Protein AF-A0A643C9W3-F1 (afdb_monomer)

Structure (mmCIF, N/CA/C/O backbone):
data_AF-A0A643C9W3-F1
#
_entry.id   AF-A0A643C9W3-F1
#
loop_
_atom_site.group_PDB
_atom_site.id
_atom_site.type_symbol
_atom_site.label_atom_id
_atom_site.label_alt_id
_atom_site.label_comp_id
_atom_site.label_asym_id
_atom_site.label_entity_id
_atom_site.label_seq_id
_atom_site.pdbx_PDB_ins_code
_atom_site.Cartn_x
_atom_site.Cartn_y
_atom_site.Cartn_z
_atom_site.occupancy
_atom_site.B_iso_or_equiv
_atom_site.auth_seq_id
_atom_site.auth_comp_id
_atom_site.auth_asym_id
_atom_site.auth_atom_id
_atom_site.pdbx_PDB_model_num
ATOM 1 N N . GLU A 1 1 ? -41.421 6.956 20.263 1.00 52.22 1 GLU A N 1
ATOM 2 C CA . GLU A 1 1 ? -41.721 7.443 21.630 1.00 52.22 1 GLU A CA 1
ATOM 3 C C . GLU A 1 1 ? -42.216 6.355 22.578 1.00 52.22 1 GLU A C 1
ATOM 5 O O . GLU A 1 1 ? -41.566 6.142 23.590 1.00 52.22 1 GLU A O 1
ATOM 10 N N . ASN A 1 2 ? -43.274 5.600 22.256 1.00 63.53 2 ASN A N 1
ATOM 11 C CA . ASN A 1 2 ? -43.872 4.641 23.208 1.00 63.53 2 ASN A CA 1
ATOM 12 C C . ASN A 1 2 ? -42.943 3.517 23.708 1.00 63.53 2 ASN A C 1
ATOM 14 O O . ASN A 1 2 ? -43.050 3.121 24.863 1.00 63.53 2 ASN A O 1
ATOM 18 N N . ILE A 1 3 ? -42.009 3.030 22.884 1.00 71.06 3 ILE A N 1
ATOM 19 C CA . ILE A 1 3 ? -41.062 1.980 23.299 1.00 71.06 3 ILE A CA 1
ATOM 20 C C . ILE A 1 3 ? -40.124 2.486 24.401 1.00 71.06 3 ILE A C 1
ATOM 22 O O . ILE A 1 3 ? -39.947 1.794 25.396 1.00 71.06 3 ILE A O 1
ATOM 26 N N . MET A 1 4 ? -39.591 3.707 24.298 1.00 70.94 4 MET A N 1
ATOM 27 C CA . MET A 1 4 ? -38.690 4.267 25.320 1.00 70.94 4 MET A CA 1
ATOM 28 C C . MET A 1 4 ? -39.385 4.402 26.679 1.00 70.94 4 MET A C 1
ATOM 30 O O . MET A 1 4 ? -38.809 4.054 27.707 1.00 70.94 4 MET A O 1
ATOM 34 N N . ASN A 1 5 ? -40.656 4.809 26.667 1.00 71.38 5 ASN A N 1
ATOM 35 C CA . ASN A 1 5 ? -41.462 4.954 27.879 1.00 71.38 5 ASN A CA 1
ATOM 36 C C . ASN A 1 5 ? -41.768 3.620 28.566 1.00 71.38 5 ASN A C 1
ATOM 38 O O . ASN A 1 5 ? -42.034 3.622 29.757 1.00 71.38 5 ASN A O 1
ATOM 42 N N . ILE A 1 6 ? -41.736 2.497 27.843 1.00 72.94 6 ILE A N 1
ATOM 43 C CA . ILE A 1 6 ? -41.913 1.149 28.407 1.00 72.94 6 ILE A CA 1
ATOM 44 C C . ILE A 1 6 ? -40.562 0.583 28.865 1.00 72.94 6 ILE A C 1
ATOM 46 O O . ILE A 1 6 ? -40.473 -0.038 29.923 1.00 72.94 6 ILE A O 1
ATOM 50 N N . THR A 1 7 ? -39.506 0.837 28.090 1.00 77.56 7 THR A N 1
ATOM 51 C CA . THR A 1 7 ? -38.163 0.273 28.296 1.00 77.56 7 THR A CA 1
ATOM 52 C C . THR A 1 7 ? -37.494 0.834 29.553 1.00 77.56 7 THR A C 1
ATOM 54 O O . THR A 1 7 ? -36.911 0.078 30.320 1.00 77.56 7 THR A O 1
ATOM 57 N N . PHE A 1 8 ? -37.653 2.135 29.820 1.00 80.50 8 PHE A N 1
ATOM 58 C CA . PHE A 1 8 ? -36.965 2.832 30.918 1.00 80.50 8 PHE A CA 1
ATOM 59 C C . PHE A 1 8 ? -37.875 3.208 32.101 1.00 80.50 8 PHE A C 1
ATOM 61 O O . PHE A 1 8 ? -37.507 4.027 32.942 1.00 80.50 8 PHE A O 1
ATOM 68 N N . CYS A 1 9 ? -39.078 2.634 32.172 1.00 82.81 9 CYS A N 1
ATOM 69 C CA . CYS A 1 9 ? -40.053 2.941 33.221 1.00 82.81 9 CYS A CA 1
ATOM 70 C C . CYS A 1 9 ? -39.728 2.208 34.534 1.00 82.81 9 CYS A C 1
ATOM 72 O O . CYS A 1 9 ? -39.319 1.045 34.510 1.00 82.81 9 CYS A O 1
ATOM 74 N N . LYS A 1 10 ? -39.947 2.859 35.682 1.00 83.19 10 LYS A N 1
ATOM 75 C CA . LYS A 1 10 ? -39.818 2.246 37.012 1.00 83.19 10 LYS A CA 1
ATOM 76 C C . LYS A 1 10 ? -41.202 2.064 37.620 1.00 83.19 10 LYS A C 1
ATOM 78 O O . LYS A 1 10 ? -41.903 3.043 37.827 1.00 83.19 10 LYS A O 1
ATOM 83 N N . LEU A 1 11 ? -41.578 0.817 37.894 1.00 83.00 11 LEU A N 1
ATOM 84 C CA . LEU A 1 11 ? -42.892 0.460 38.452 1.00 83.00 11 LEU A CA 1
ATOM 85 C C . LEU A 1 11 ? -42.808 -0.032 39.900 1.00 83.00 11 LEU A C 1
ATOM 87 O O . LEU A 1 11 ? -43.824 -0.385 40.488 1.00 83.00 11 LEU A O 1
ATOM 91 N N . GLU A 1 12 ? -41.603 -0.090 40.467 1.00 81.00 12 GLU A N 1
ATOM 92 C CA . GLU A 1 12 ? -41.347 -0.661 41.795 1.00 81.00 12 GLU A CA 1
ATOM 93 C C . GLU A 1 12 ? -42.030 0.139 42.916 1.00 81.00 12 GLU A C 1
ATOM 95 O O . GLU A 1 12 ? -42.458 -0.445 43.910 1.00 81.00 12 GLU A O 1
ATOM 100 N N . ASP A 1 13 ? -42.197 1.448 42.713 1.00 83.94 13 ASP A N 1
ATOM 101 C CA . ASP A 1 13 ? -42.809 2.374 43.672 1.00 83.94 13 ASP A CA 1
ATOM 102 C C . ASP A 1 13 ? -44.274 2.721 43.337 1.00 83.94 13 ASP A C 1
ATOM 104 O O . ASP A 1 13 ? -44.932 3.451 44.084 1.00 83.94 13 ASP A O 1
ATOM 108 N N . GLU A 1 14 ? -44.803 2.199 42.225 1.00 85.19 14 GLU A N 1
ATOM 109 C CA . GLU A 1 14 ? -46.164 2.483 41.769 1.00 85.19 14 GLU A CA 1
ATOM 110 C C . GLU A 1 14 ? -47.197 1.784 42.660 1.00 85.19 14 GLU A C 1
ATOM 112 O O . GLU A 1 14 ? -47.094 0.597 42.992 1.00 85.19 14 GLU A O 1
ATOM 117 N N . LYS A 1 15 ? -48.231 2.533 43.052 1.00 86.38 15 LYS A N 1
ATOM 118 C CA . LYS A 1 15 ? -49.304 2.045 43.923 1.00 86.38 15 LYS A CA 1
ATOM 119 C C . LYS A 1 15 ? -50.652 2.227 43.265 1.00 86.38 15 LYS A C 1
ATOM 121 O O . LYS A 1 15 ? -50.923 3.237 42.620 1.00 86.38 15 LYS A O 1
ATOM 126 N N . CYS A 1 16 ? -51.539 1.266 43.496 1.00 84.75 16 CYS A N 1
ATOM 127 C CA . CYS A 1 16 ? -52.912 1.371 43.035 1.00 84.75 16 CYS A CA 1
ATOM 128 C C . CYS A 1 16 ? -53.596 2.604 43.664 1.00 84.75 16 CYS A C 1
ATOM 130 O O . CYS A 1 16 ? -53.682 2.676 44.894 1.00 84.75 16 CYS A O 1
ATOM 132 N N . PRO A 1 17 ? -54.168 3.528 42.868 1.00 86.44 17 PRO A N 1
ATOM 133 C CA . PRO A 1 17 ? -54.843 4.718 43.391 1.00 86.44 17 PRO A CA 1
ATOM 134 C C . PRO A 1 17 ? -56.029 4.395 44.309 1.00 86.44 17 PRO A C 1
ATOM 136 O O . PRO A 1 17 ? -56.368 5.179 45.191 1.00 86.44 17 PRO A O 1
ATOM 139 N N . HIS A 1 18 ? -56.658 3.234 44.106 1.00 86.81 18 HIS A N 1
ATOM 140 C CA . HIS A 1 18 ? -57.877 2.837 44.808 1.00 86.81 18 HIS A CA 1
ATOM 141 C C . HIS A 1 18 ? -57.630 2.019 46.077 1.00 86.81 18 HIS A C 1
ATOM 143 O O . HIS A 1 18 ? -58.386 2.159 47.033 1.00 86.81 18 HIS A O 1
ATOM 149 N N . CYS A 1 19 ? -56.597 1.171 46.107 1.00 89.00 19 CYS A N 1
ATOM 150 C CA . CYS A 1 19 ? -56.328 0.292 47.253 1.00 89.00 19 CYS A CA 1
ATOM 151 C C . CYS A 1 19 ? -54.934 0.463 47.872 1.00 89.00 19 CYS A C 1
ATOM 153 O O . CYS A 1 19 ? -54.599 -0.272 48.797 1.00 89.00 19 CYS A O 1
ATOM 155 N N . GLN A 1 20 ? -54.113 1.393 47.365 1.00 87.44 20 GLN A N 1
ATOM 156 C CA . GLN A 1 20 ? -52.749 1.696 47.837 1.00 87.44 20 GLN A CA 1
ATOM 157 C C . GLN A 1 20 ? -51.788 0.492 47.862 1.00 87.44 20 GLN A C 1
ATOM 159 O O . GLN A 1 20 ? -50.691 0.570 48.415 1.00 87.44 20 GLN A O 1
ATOM 164 N N . SER A 1 21 ? -52.189 -0.622 47.249 1.00 86.62 21 SER A N 1
ATOM 165 C CA . SER A 1 21 ? -51.386 -1.835 47.147 1.00 86.62 21 SER A CA 1
ATOM 166 C C . SER A 1 21 ? -50.336 -1.662 46.052 1.00 86.62 21 SER A C 1
ATOM 168 O O . SER A 1 21 ? -50.620 -1.052 45.017 1.00 86.62 21 SER A O 1
ATOM 170 N N . GLY A 1 22 ? -49.131 -2.179 46.293 1.00 86.69 22 GLY A N 1
ATOM 171 C CA . GLY A 1 22 ? -48.057 -2.187 45.300 1.00 86.69 22 GLY A CA 1
ATOM 172 C C . GLY A 1 22 ? -48.353 -3.131 44.134 1.00 86.69 22 GLY A C 1
ATOM 173 O O . GLY A 1 22 ? -49.254 -3.972 44.207 1.00 86.69 22 GLY A O 1
ATOM 174 N N . VAL A 1 23 ? -47.586 -2.985 43.055 1.00 86.25 23 VAL A N 1
ATOM 175 C CA . VAL A 1 23 ? -47.677 -3.859 41.878 1.00 86.25 23 VAL A CA 1
ATOM 176 C C . VAL A 1 23 ? -47.277 -5.294 42.243 1.00 86.25 23 VAL A C 1
ATOM 178 O O . VAL A 1 23 ? -46.352 -5.518 43.025 1.00 86.25 23 VAL A O 1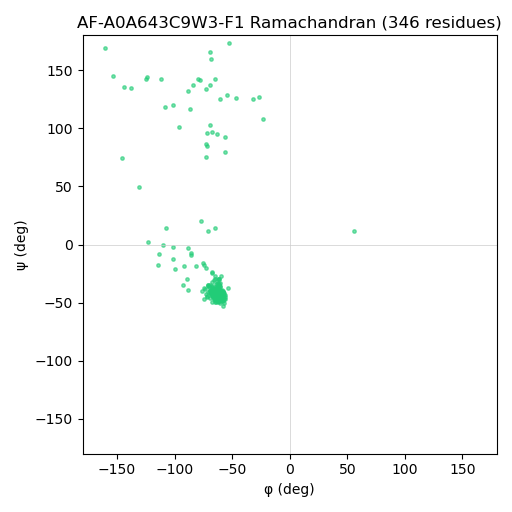
ATOM 181 N N . ASP A 1 24 ? -47.972 -6.274 41.662 1.00 88.75 24 ASP A N 1
ATOM 182 C CA . ASP A 1 24 ? -47.681 -7.693 41.866 1.00 88.75 24 ASP A CA 1
ATOM 183 C C . ASP A 1 24 ? -46.199 -8.021 41.543 1.00 88.75 24 ASP A C 1
ATOM 185 O O . ASP A 1 24 ? -45.714 -7.686 40.454 1.00 88.75 24 ASP A O 1
ATOM 189 N N . PRO A 1 25 ? -45.461 -8.699 42.443 1.00 89.38 25 PRO A N 1
ATOM 190 C CA . PRO A 1 25 ? -44.042 -8.993 42.243 1.00 89.38 25 PRO A CA 1
ATOM 191 C C . PRO A 1 25 ? -43.719 -9.865 41.018 1.00 89.38 25 PRO A C 1
ATOM 193 O O . PRO A 1 25 ? -42.622 -9.762 40.465 1.00 89.38 25 PRO A O 1
ATOM 196 N N . VAL A 1 26 ? -44.627 -10.749 40.594 1.00 91.31 26 VAL A N 1
ATOM 197 C CA . VAL A 1 26 ? -44.464 -11.572 39.384 1.00 91.31 26 VAL A CA 1
ATOM 198 C C . VAL A 1 26 ? -44.636 -10.700 38.145 1.00 91.31 26 VAL A C 1
ATOM 200 O O . VAL A 1 26 ? -43.827 -10.795 37.220 1.00 91.31 26 VAL A O 1
ATOM 203 N N . LEU A 1 27 ? -45.625 -9.803 38.149 1.00 87.38 27 LEU A N 1
ATOM 204 C CA . LEU A 1 27 ? -45.831 -8.837 37.070 1.00 87.38 27 LEU A CA 1
ATOM 205 C C . LEU A 1 27 ? -44.634 -7.883 36.927 1.00 87.38 27 LEU A C 1
ATOM 207 O O . LEU A 1 27 ? -44.169 -7.663 35.810 1.00 87.38 27 LEU A O 1
ATOM 211 N N . LEU A 1 28 ? -44.072 -7.393 38.039 1.00 88.69 28 LEU A N 1
ATOM 212 C CA . LEU A 1 28 ? -42.853 -6.571 38.034 1.00 88.69 28 LEU A CA 1
ATOM 213 C C . LEU A 1 28 ? -41.667 -7.299 37.393 1.00 88.69 28 LEU A C 1
ATOM 215 O O . LEU A 1 28 ? -40.985 -6.736 36.539 1.00 88.69 28 LEU A O 1
ATOM 219 N N . LYS A 1 29 ? -41.440 -8.571 37.746 1.00 90.75 29 LYS A N 1
ATOM 220 C CA . LYS A 1 29 ? -40.379 -9.389 37.133 1.00 90.75 29 LYS A CA 1
ATOM 221 C C . LYS A 1 29 ? -40.602 -9.597 35.636 1.00 90.75 29 LYS A C 1
ATOM 223 O O . LYS A 1 29 ? -39.641 -9.563 34.872 1.00 90.75 29 LYS A O 1
ATOM 228 N N . LEU A 1 30 ? -41.851 -9.798 35.217 1.00 90.25 30 LEU A N 1
ATOM 229 C CA . LEU A 1 30 ? -42.207 -10.006 33.815 1.00 90.25 30 LEU A CA 1
ATOM 230 C C . LEU A 1 30 ? -41.979 -8.736 32.982 1.00 90.25 30 LEU A C 1
ATOM 232 O O . LEU A 1 30 ? -41.401 -8.805 31.899 1.00 90.25 30 LEU A O 1
ATOM 236 N N . ILE A 1 31 ? -42.351 -7.572 33.522 1.00 88.50 31 ILE A N 1
ATOM 237 C CA . ILE A 1 31 ? -42.081 -6.274 32.895 1.00 88.50 31 ILE A CA 1
ATOM 238 C C . ILE A 1 31 ? -40.577 -6.007 32.858 1.00 88.50 31 ILE A C 1
ATOM 240 O O . ILE A 1 31 ? -40.059 -5.628 31.811 1.00 88.50 31 ILE A O 1
ATOM 244 N N . ARG A 1 32 ? -39.848 -6.283 33.946 1.00 90.12 32 ARG A N 1
ATOM 245 C CA . ARG A 1 32 ? -38.393 -6.100 33.979 1.00 90.12 32 ARG A CA 1
ATOM 246 C C . ARG A 1 32 ? -37.676 -6.977 32.952 1.00 90.12 32 ARG A C 1
ATOM 248 O O . ARG A 1 32 ? -36.747 -6.520 32.292 1.00 90.12 32 ARG A O 1
ATOM 255 N N . LEU A 1 33 ? -38.125 -8.218 32.771 1.00 91.12 33 LEU A N 1
ATOM 256 C CA . LEU A 1 33 ? -37.611 -9.108 31.731 1.00 91.12 33 LEU A CA 1
ATOM 257 C C . LEU A 1 33 ? -37.911 -8.571 30.323 1.00 91.12 33 LEU A C 1
ATOM 259 O O . LEU A 1 33 ? -37.034 -8.598 29.458 1.00 91.12 33 LEU A O 1
ATOM 263 N N . ALA A 1 34 ? -39.121 -8.054 30.092 1.00 90.94 34 ALA A N 1
ATOM 264 C CA . ALA A 1 34 ? -39.488 -7.431 28.823 1.00 90.94 34 ALA A CA 1
ATOM 265 C C . ALA A 1 34 ? -38.631 -6.186 28.528 1.00 90.94 34 ALA A C 1
ATOM 267 O O . ALA A 1 34 ? -38.143 -6.049 27.409 1.00 90.94 34 ALA A O 1
ATOM 268 N N . GLN A 1 35 ? -38.372 -5.335 29.527 1.00 90.44 35 GLN A N 1
ATOM 269 C CA . GLN A 1 35 ? -37.482 -4.171 29.411 1.00 90.44 35 GLN A CA 1
ATOM 270 C C . GLN A 1 35 ? -36.071 -4.575 28.989 1.00 90.44 35 GLN A C 1
ATOM 272 O O . GLN A 1 35 ? -35.590 -4.101 27.966 1.00 90.44 35 GLN A O 1
ATOM 277 N N . LEU A 1 36 ? -35.448 -5.518 29.704 1.00 91.56 36 LEU A N 1
ATOM 278 C CA . LEU A 1 36 ? -34.108 -6.016 29.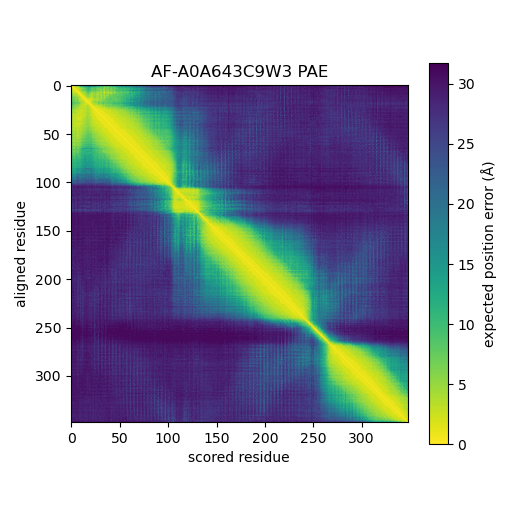373 1.00 91.56 36 LEU A CA 1
ATOM 279 C C . LEU A 1 36 ? -34.051 -6.650 27.975 1.00 91.56 36 LEU A C 1
ATOM 281 O O . LEU A 1 36 ? -33.061 -6.506 27.262 1.00 91.56 36 LEU A O 1
ATOM 285 N N . THR A 1 37 ? -35.122 -7.333 27.564 1.00 92.88 37 THR A N 1
ATOM 286 C CA . THR A 1 37 ? -35.224 -7.911 26.218 1.00 92.88 37 THR A CA 1
ATOM 287 C C . THR A 1 37 ? -35.271 -6.815 25.153 1.00 92.88 37 THR A C 1
ATOM 289 O O . THR A 1 37 ? -34.583 -6.916 24.140 1.00 92.88 37 THR A O 1
ATOM 292 N N . ILE A 1 38 ? -36.043 -5.749 25.380 1.00 91.81 38 ILE A N 1
ATOM 293 C CA . ILE A 1 38 ? -36.124 -4.607 24.462 1.00 91.81 38 ILE A CA 1
ATOM 294 C C . ILE A 1 38 ? -34.789 -3.851 24.419 1.00 91.81 38 ILE A C 1
ATOM 296 O O . ILE A 1 38 ? -34.315 -3.555 23.326 1.00 91.81 38 ILE A O 1
ATOM 300 N N . GLU A 1 39 ? -34.149 -3.596 25.565 1.00 90.94 39 GLU A N 1
ATOM 301 C CA . GLU A 1 39 ? -32.817 -2.972 25.636 1.00 90.94 39 GLU A CA 1
ATOM 302 C C . GLU A 1 39 ? -31.784 -3.773 24.833 1.00 90.94 39 GLU A C 1
ATOM 304 O O . GLU A 1 39 ? -31.057 -3.208 24.016 1.00 90.94 39 GLU A O 1
ATOM 309 N N . TYR A 1 40 ? -31.761 -5.100 24.998 1.00 94.19 40 TYR A N 1
ATOM 310 C CA . TYR A 1 40 ? -30.871 -5.977 24.239 1.00 94.19 40 TYR A CA 1
ATOM 311 C C . TYR A 1 40 ? -31.135 -5.916 22.730 1.00 94.19 40 TYR A C 1
ATOM 313 O O . TYR A 1 40 ? -30.191 -5.864 21.938 1.00 94.19 40 TYR A O 1
ATOM 321 N N . LEU A 1 41 ? -32.406 -5.912 22.317 1.00 94.88 41 LEU A N 1
ATOM 322 C CA . LEU A 1 41 ? -32.777 -5.821 20.905 1.00 94.88 41 LEU A CA 1
ATOM 323 C C . LEU A 1 41 ? -32.395 -4.467 20.298 1.00 94.88 41 LEU A C 1
ATOM 325 O O . LEU A 1 41 ? -31.887 -4.443 19.180 1.00 94.88 41 LEU A O 1
ATOM 329 N N . LEU A 1 42 ? -32.584 -3.366 21.030 1.00 91.44 42 LEU A N 1
ATOM 330 C CA . LEU A 1 42 ? -32.179 -2.028 20.591 1.00 91.44 42 LEU A CA 1
ATOM 331 C C . LEU A 1 42 ? -30.658 -1.927 20.456 1.00 91.44 42 LEU A C 1
ATOM 333 O O . LEU A 1 42 ? -30.169 -1.494 19.416 1.00 91.44 42 LEU A O 1
ATOM 337 N N . HIS A 1 43 ? -29.909 -2.409 21.452 1.00 93.81 43 HIS A N 1
ATOM 338 C CA . HIS A 1 43 ? -28.449 -2.438 21.386 1.00 93.81 43 HIS A CA 1
ATOM 339 C C . HIS A 1 43 ? -27.949 -3.300 20.219 1.00 93.81 43 HIS A C 1
ATOM 341 O O . HIS A 1 43 ? -27.065 -2.893 19.469 1.00 93.81 43 HIS A O 1
ATOM 347 N N . SER A 1 44 ? -28.552 -4.475 20.022 1.00 95.44 44 SER A N 1
ATOM 348 C CA . SER A 1 44 ? -28.206 -5.364 18.911 1.00 95.44 44 SER A CA 1
ATOM 349 C C . SER A 1 44 ? -28.519 -4.721 17.561 1.00 95.44 44 SER A C 1
ATOM 351 O O . SER A 1 44 ? -27.724 -4.831 16.632 1.00 95.44 44 SER A O 1
ATOM 353 N N . GLN A 1 45 ? -29.653 -4.026 17.442 1.00 96.06 45 GLN A N 1
ATOM 354 C CA . GLN A 1 45 ? -30.024 -3.297 16.234 1.00 96.06 45 GLN A CA 1
ATOM 355 C C . GLN A 1 45 ? -29.024 -2.179 15.931 1.00 96.06 45 GLN A C 1
ATOM 357 O O . GLN A 1 45 ? -28.559 -2.082 14.797 1.00 96.06 45 GLN A O 1
ATOM 362 N N . GLU A 1 46 ? -28.682 -1.354 16.918 1.00 96.38 46 GLU A N 1
ATOM 363 C CA . GLU A 1 46 ? -27.732 -0.251 16.759 1.00 96.38 46 GLU A CA 1
ATOM 364 C C . GLU A 1 46 ? -26.339 -0.768 16.378 1.00 96.38 46 GLU A C 1
ATOM 366 O O . GLU A 1 46 ? -25.750 -0.307 15.400 1.00 96.38 46 GLU A O 1
ATOM 371 N N . PHE A 1 47 ? -25.859 -1.805 17.070 1.00 97.25 47 PHE A N 1
ATOM 372 C CA . PHE A 1 47 ? -24.586 -2.456 16.775 1.00 97.25 47 PHE A CA 1
ATOM 373 C C . PHE A 1 47 ? -24.543 -3.036 15.355 1.00 97.25 47 PHE A C 1
ATOM 375 O O . PHE A 1 47 ? -23.586 -2.803 14.615 1.00 97.25 47 PHE A O 1
ATOM 382 N N . LEU A 1 48 ? -25.582 -3.771 14.946 1.00 98.19 48 LEU A N 1
ATOM 383 C CA . LEU A 1 48 ? -25.661 -4.343 13.600 1.00 98.19 48 LEU A CA 1
ATOM 384 C C . LEU A 1 48 ? -25.779 -3.258 12.525 1.00 98.19 48 LEU A C 1
ATOM 386 O O . LEU A 1 48 ? -25.157 -3.384 11.475 1.00 98.19 48 LEU A O 1
ATOM 390 N N . THR A 1 49 ? -26.530 -2.188 12.786 1.00 97.88 49 THR A N 1
ATOM 391 C CA . THR A 1 49 ? -26.689 -1.066 11.846 1.00 97.88 49 THR A CA 1
ATOM 392 C C . THR A 1 49 ? -25.370 -0.325 11.649 1.00 97.88 49 THR A C 1
ATOM 394 O O . THR A 1 49 ? -24.995 -0.045 10.514 1.00 97.88 49 THR A O 1
ATOM 397 N N . SER A 1 50 ? -24.637 -0.068 12.734 1.00 97.88 50 SER A N 1
ATOM 398 C CA . SER A 1 50 ? -23.313 0.556 12.679 1.00 97.88 50 SER A CA 1
ATOM 399 C C . SER A 1 50 ? -22.314 -0.307 11.899 1.00 97.88 50 SER A C 1
ATOM 401 O O . SER A 1 50 ? -21.676 0.169 10.962 1.00 97.88 50 SER A O 1
ATOM 403 N N . GLN A 1 51 ? -22.260 -1.617 12.180 1.00 97.62 51 GLN A N 1
ATOM 404 C CA . GLN A 1 51 ? -21.395 -2.532 11.428 1.00 97.62 51 GLN A CA 1
ATOM 405 C C . GLN A 1 51 ? -21.759 -2.630 9.941 1.00 97.62 51 GLN A C 1
ATOM 407 O O . GLN A 1 51 ? -20.866 -2.728 9.100 1.00 97.62 51 GLN A O 1
ATOM 412 N N . LEU A 1 52 ? -23.053 -2.624 9.600 1.00 98.19 52 LEU A N 1
ATOM 413 C CA . LEU A 1 52 ? -23.491 -2.596 8.203 1.00 98.19 52 LEU A CA 1
ATOM 414 C C . LEU A 1 52 ? -23.024 -1.317 7.511 1.00 98.19 52 LEU A C 1
ATOM 416 O O . LEU A 1 52 ? -22.467 -1.402 6.420 1.00 98.19 52 LEU A O 1
ATOM 420 N N . HIS A 1 53 ? -23.179 -0.165 8.163 1.00 98.31 53 HIS A N 1
ATOM 421 C CA . HIS A 1 53 ? -22.739 1.114 7.618 1.00 98.31 53 HIS A CA 1
ATOM 422 C C . HIS A 1 53 ? -21.226 1.141 7.347 1.00 98.31 53 HIS A C 1
ATOM 424 O O . HIS A 1 53 ? -20.801 1.508 6.251 1.00 98.31 53 HIS A O 1
ATOM 430 N N . ASP A 1 54 ? -20.414 0.668 8.295 1.00 97.56 54 ASP A N 1
ATOM 431 C CA . ASP A 1 54 ? -18.959 0.579 8.128 1.00 97.56 54 ASP A CA 1
ATOM 432 C C . ASP A 1 54 ? -18.563 -0.337 6.959 1.00 97.56 54 ASP A C 1
ATOM 434 O O . ASP A 1 54 ? -17.650 -0.028 6.186 1.00 97.56 54 ASP A O 1
ATOM 438 N N . LEU A 1 55 ? -19.241 -1.479 6.807 1.00 97.69 55 LEU A N 1
ATOM 439 C CA . LEU A 1 55 ? -18.994 -2.402 5.698 1.00 97.69 55 LEU A CA 1
ATOM 440 C C . LEU A 1 55 ? -19.413 -1.807 4.349 1.00 97.69 55 LEU A C 1
ATOM 442 O O . LEU A 1 55 ? -18.679 -1.959 3.369 1.00 97.69 55 LEU A O 1
ATOM 446 N N . GLU A 1 56 ? -20.553 -1.121 4.292 1.00 97.94 56 GLU A N 1
ATOM 447 C CA . GLU A 1 56 ? -21.030 -0.427 3.094 1.00 97.94 56 GLU A CA 1
ATOM 448 C C . GLU A 1 56 ? -20.066 0.680 2.664 1.00 97.94 56 GLU A C 1
ATOM 450 O O . GLU A 1 56 ? -19.722 0.775 1.483 1.00 97.94 56 GLU A O 1
ATOM 455 N N . GLU A 1 57 ? -19.559 1.470 3.611 1.00 98.06 57 GLU A N 1
ATOM 456 C CA . GLU A 1 57 ? -18.612 2.544 3.319 1.00 98.06 57 GLU A CA 1
ATOM 457 C C . GLU A 1 57 ? -17.266 1.990 2.836 1.00 98.06 57 GLU A C 1
ATOM 459 O O . GLU A 1 57 ? -16.715 2.452 1.831 1.00 98.06 57 GLU A O 1
ATOM 464 N N . ARG A 1 58 ? -16.763 0.921 3.467 1.00 98.06 58 ARG A N 1
ATOM 465 C CA . ARG A 1 58 ? -15.556 0.221 2.996 1.00 98.06 58 ARG A CA 1
ATOM 466 C C . ARG A 1 58 ? -15.734 -0.352 1.593 1.00 98.06 58 ARG A C 1
ATOM 468 O O . ARG A 1 58 ? -14.817 -0.252 0.775 1.00 98.06 58 ARG A O 1
ATOM 475 N N . LEU A 1 59 ? -16.898 -0.929 1.294 1.00 97.56 59 LEU A N 1
ATOM 476 C CA . LEU A 1 59 ? -17.216 -1.425 -0.043 1.00 97.56 59 LEU A CA 1
ATOM 477 C C . LEU A 1 59 ? -17.248 -0.277 -1.060 1.00 97.56 59 LEU A C 1
ATOM 479 O O . LEU A 1 59 ? -16.659 -0.396 -2.136 1.00 97.56 59 LEU A O 1
ATOM 483 N N . ARG A 1 60 ? -17.881 0.849 -0.713 1.00 98.38 60 ARG A N 1
ATOM 484 C CA . ARG A 1 60 ? -17.965 2.044 -1.563 1.00 98.38 60 ARG A CA 1
ATOM 485 C C . ARG A 1 60 ? -16.581 2.588 -1.916 1.00 98.38 60 ARG A C 1
ATOM 487 O O . ARG A 1 60 ? -16.320 2.863 -3.088 1.00 98.38 60 ARG A O 1
ATOM 494 N N . LEU A 1 61 ? -15.693 2.709 -0.928 1.00 97.56 61 LEU A N 1
ATOM 495 C CA . LEU A 1 61 ? -14.314 3.160 -1.131 1.00 97.56 61 LEU A CA 1
ATOM 496 C C . LEU A 1 61 ? -13.527 2.183 -2.015 1.00 97.56 61 LEU A C 1
ATOM 498 O O . LEU A 1 61 ? -12.918 2.604 -2.996 1.00 97.56 61 LEU A O 1
ATOM 502 N N . SER A 1 62 ? -13.621 0.879 -1.743 1.00 95.19 62 SER A N 1
ATOM 503 C CA . SER A 1 62 ? -12.936 -0.147 -2.540 1.00 95.19 62 SER A CA 1
ATOM 504 C C . SER A 1 62 ? -13.396 -0.165 -4.005 1.00 95.19 62 SER A C 1
ATOM 506 O O . SER A 1 62 ? -12.578 -0.298 -4.919 1.00 95.19 62 SER A O 1
ATOM 508 N N . LEU A 1 63 ? -14.694 0.030 -4.261 1.00 97.44 63 LEU A N 1
ATOM 509 C CA . LEU A 1 63 ? -15.229 0.147 -5.621 1.00 97.44 63 LEU A CA 1
ATOM 510 C C . LEU A 1 63 ? -14.704 1.397 -6.340 1.00 97.44 63 LEU A C 1
ATOM 512 O O . LEU A 1 63 ? -14.353 1.319 -7.520 1.00 97.44 63 LEU A O 1
ATOM 516 N N . ALA A 1 64 ? -14.619 2.535 -5.644 1.00 97.12 64 ALA A N 1
ATOM 517 C CA . ALA A 1 64 ? -14.078 3.769 -6.209 1.00 97.12 64 ALA A CA 1
ATOM 518 C C . ALA A 1 64 ? -12.594 3.624 -6.589 1.00 97.12 64 ALA A C 1
ATOM 520 O O . ALA A 1 64 ? -12.199 4.015 -7.691 1.00 97.12 64 ALA A O 1
ATOM 521 N N . GLU A 1 65 ? -11.793 3.004 -5.719 1.00 96.69 65 GLU A N 1
ATOM 522 C CA . GLU A 1 65 ? -10.386 2.687 -5.988 1.00 96.69 65 GLU A CA 1
ATOM 523 C C . GLU A 1 65 ? -10.243 1.738 -7.182 1.00 96.69 65 GLU A C 1
ATOM 525 O O . GLU A 1 65 ? -9.464 2.007 -8.098 1.00 96.69 65 GLU A O 1
ATOM 530 N N . SER A 1 66 ? -11.044 0.668 -7.229 1.00 94.31 66 SER A N 1
ATOM 531 C CA . SER A 1 66 ? -11.035 -0.295 -8.336 1.00 94.31 66 SER A CA 1
ATOM 532 C C . SER A 1 66 ? -11.335 0.374 -9.682 1.00 94.31 66 SER A C 1
ATOM 534 O O . SER A 1 66 ? -10.627 0.153 -10.671 1.00 94.31 66 SER A O 1
ATOM 536 N N . GLU A 1 67 ? -12.337 1.254 -9.724 1.00 97.44 67 GLU A N 1
ATOM 537 C CA . GLU A 1 67 ? -12.695 1.999 -10.931 1.00 97.44 67 GLU A CA 1
ATOM 538 C C . GLU A 1 67 ? -11.588 2.986 -11.341 1.00 97.44 67 GLU A C 1
ATOM 540 O O . GLU A 1 67 ? -11.268 3.118 -12.527 1.00 97.44 67 GLU A O 1
ATOM 545 N N . GLN A 1 68 ? -10.937 3.644 -10.378 1.00 97.56 68 GLN A N 1
ATOM 546 C CA . GLN A 1 68 ? -9.786 4.506 -10.649 1.00 97.56 68 GLN A CA 1
ATOM 547 C C . GLN A 1 68 ? -8.600 3.712 -11.216 1.00 97.56 68 GLN A C 1
ATOM 549 O O . GLN A 1 68 ? -8.017 4.116 -12.230 1.00 97.56 68 GLN A O 1
ATOM 554 N N . SER A 1 69 ? -8.264 2.566 -10.620 1.00 94.69 69 SER A N 1
ATOM 555 C CA . SER A 1 69 ? -7.214 1.674 -11.118 1.00 94.69 69 SER A CA 1
ATOM 556 C C . SER A 1 69 ? -7.527 1.176 -12.528 1.00 94.69 69 SER A C 1
ATOM 558 O O . SER A 1 69 ? -6.654 1.192 -13.397 1.00 94.69 69 SER A O 1
ATOM 560 N N . LYS A 1 70 ? -8.783 0.809 -12.804 1.00 97.06 70 LYS A N 1
ATOM 561 C CA . LYS A 1 70 ? -9.228 0.390 -14.138 1.00 97.06 70 LYS A CA 1
ATOM 562 C C . LYS A 1 70 ? -9.038 1.501 -15.172 1.00 97.06 70 LYS A C 1
ATOM 564 O O . LYS A 1 70 ? -8.487 1.243 -16.244 1.00 97.06 70 LYS A O 1
ATOM 569 N N . LYS A 1 71 ? -9.408 2.745 -14.850 1.00 97.50 71 LYS A N 1
ATOM 570 C CA . LYS A 1 71 ? -9.161 3.907 -15.723 1.00 97.50 71 LYS A CA 1
ATOM 571 C C . LYS A 1 71 ? -7.672 4.084 -16.015 1.00 97.50 71 LYS A C 1
ATOM 573 O O . LYS A 1 71 ? -7.297 4.236 -17.180 1.00 97.50 71 LYS A O 1
ATOM 578 N N . LEU A 1 72 ? -6.811 3.990 -15.000 1.00 96.88 72 LEU A N 1
ATOM 579 C CA . LEU A 1 72 ? -5.363 4.093 -15.190 1.00 96.88 72 LEU A CA 1
ATOM 580 C C . LEU A 1 72 ? -4.822 2.986 -16.107 1.00 96.88 72 LEU A C 1
ATOM 582 O O . LEU A 1 72 ? -4.077 3.282 -17.043 1.00 96.88 72 LEU A O 1
ATOM 586 N N . LEU A 1 73 ? -5.253 1.739 -15.900 1.00 96.12 73 LEU A N 1
ATOM 587 C CA . LEU A 1 73 ? -4.865 0.607 -16.743 1.00 96.12 73 LEU A CA 1
ATOM 588 C C . LEU A 1 73 ? -5.289 0.807 -18.201 1.00 96.12 73 LEU A C 1
ATOM 590 O O . LEU A 1 73 ? -4.495 0.567 -19.110 1.00 96.12 73 LEU A O 1
ATOM 594 N N . THR A 1 74 ? -6.508 1.296 -18.449 1.00 96.88 74 THR A N 1
ATOM 595 C CA . THR A 1 74 ? -6.962 1.576 -19.823 1.00 96.88 74 THR A CA 1
ATOM 596 C C . THR A 1 74 ? -6.135 2.671 -20.497 1.00 96.88 74 THR A C 1
ATOM 598 O O . THR A 1 74 ? -5.783 2.535 -21.671 1.00 96.88 74 THR A O 1
ATOM 601 N N . LYS A 1 75 ? -5.747 3.715 -19.753 1.00 97.44 75 LYS A N 1
ATOM 602 C CA . LYS A 1 75 ? -4.872 4.780 -20.255 1.00 97.44 75 LYS A CA 1
ATOM 603 C C . LYS A 1 75 ? -3.485 4.238 -20.615 1.00 97.44 75 LYS A C 1
ATOM 605 O O . LYS A 1 75 ? -3.023 4.447 -21.735 1.00 97.44 75 LYS A O 1
ATOM 610 N N . GLN A 1 76 ? -2.863 3.484 -19.710 1.00 96.44 76 GLN A N 1
ATOM 611 C CA . GLN A 1 76 ? -1.551 2.869 -19.939 1.00 96.44 76 GLN A CA 1
ATOM 612 C C . GLN A 1 76 ? -1.571 1.887 -21.119 1.00 96.44 76 GLN A C 1
ATOM 614 O O . GLN A 1 76 ? -0.660 1.885 -21.945 1.00 96.44 76 GLN A O 1
ATOM 619 N N . ALA A 1 77 ? -2.631 1.086 -21.259 1.00 96.81 77 ALA A N 1
ATOM 620 C CA . ALA A 1 77 ? -2.799 0.197 -22.407 1.00 96.81 77 ALA A CA 1
ATOM 621 C C . ALA A 1 77 ? -2.869 0.975 -23.736 1.00 96.81 77 ALA A C 1
ATOM 623 O O . ALA A 1 77 ? -2.281 0.546 -24.736 1.00 96.81 77 ALA A O 1
ATOM 624 N N . GLY A 1 78 ? -3.536 2.135 -23.742 1.00 97.44 78 GLY A N 1
ATOM 625 C CA . GLY A 1 78 ? -3.561 3.059 -24.878 1.00 97.44 78 GLY A CA 1
ATOM 626 C C . GLY A 1 78 ? -2.172 3.600 -25.232 1.00 97.44 78 GLY A C 1
ATOM 627 O O . GLY A 1 78 ? -1.761 3.526 -26.390 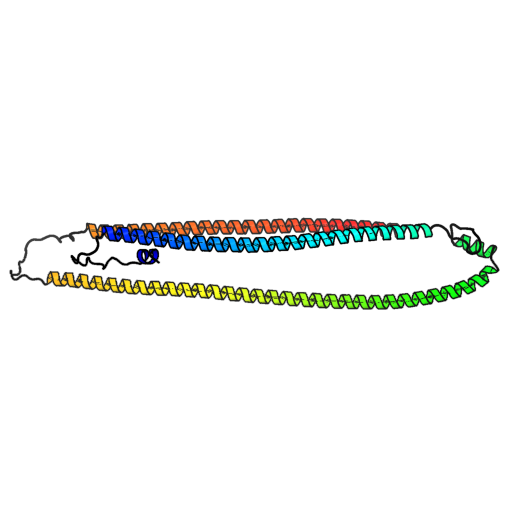1.00 97.44 78 GLY A O 1
ATOM 628 N N . GLU A 1 79 ? -1.413 4.064 -24.239 1.00 97.25 79 GLU A N 1
ATOM 629 C CA . GLU A 1 79 ? -0.039 4.558 -24.423 1.00 97.25 79 GLU A CA 1
ATOM 630 C C . GLU A 1 79 ? 0.890 3.469 -24.983 1.00 97.25 79 GLU A C 1
ATOM 632 O O . GLU A 1 79 ? 1.619 3.702 -25.949 1.00 97.25 79 GLU A O 1
ATOM 637 N N . ILE A 1 80 ? 0.806 2.242 -24.460 1.00 97.31 80 ILE A N 1
ATOM 638 C CA . ILE A 1 80 ? 1.570 1.093 -24.968 1.00 97.31 80 ILE A CA 1
ATOM 639 C C . ILE A 1 80 ? 1.232 0.811 -26.436 1.00 97.31 80 ILE A C 1
ATOM 641 O O . ILE A 1 80 ? 2.124 0.482 -27.224 1.00 97.31 80 ILE A O 1
ATOM 645 N N . LYS A 1 81 ? -0.042 0.920 -26.827 1.00 98.12 81 LYS A N 1
ATOM 646 C CA . LYS A 1 81 ? -0.460 0.711 -28.218 1.00 98.12 81 LYS A CA 1
ATOM 647 C C . LYS A 1 81 ? 0.166 1.756 -29.147 1.00 98.12 81 LYS A C 1
ATOM 649 O O . LYS A 1 81 ? 0.763 1.370 -30.154 1.00 98.12 81 LYS A O 1
ATOM 654 N N . LEU A 1 82 ? 0.113 3.034 -28.770 1.00 97.06 82 LEU A N 1
ATOM 655 C CA . LEU A 1 82 ? 0.730 4.129 -29.529 1.00 97.06 82 LEU A CA 1
ATOM 656 C C . LEU A 1 82 ? 2.249 3.948 -29.653 1.00 97.06 82 LEU A C 1
ATOM 658 O O . LEU A 1 82 ? 2.803 4.048 -30.748 1.00 97.06 82 LEU A O 1
ATOM 662 N N . LEU A 1 83 ? 2.928 3.591 -28.559 1.00 96.69 83 LEU A N 1
ATOM 663 C CA . LEU A 1 83 ? 4.368 3.320 -28.573 1.00 96.69 83 LEU A CA 1
ATOM 664 C C . LEU A 1 83 ? 4.724 2.137 -29.481 1.00 96.69 83 LEU A C 1
ATOM 666 O O . LEU A 1 83 ? 5.703 2.200 -30.224 1.00 96.69 83 LEU A O 1
ATOM 670 N N . LYS A 1 84 ? 3.921 1.066 -29.485 1.00 97.50 84 LYS A N 1
ATOM 671 C CA . LYS A 1 84 ? 4.124 -0.076 -30.393 1.00 97.50 84 LYS A CA 1
ATOM 672 C C . LYS A 1 84 ? 3.997 0.329 -31.862 1.00 97.50 84 LYS A C 1
ATOM 674 O O . LYS A 1 84 ? 4.777 -0.152 -32.687 1.00 97.50 84 LYS A O 1
ATOM 679 N N . GLU A 1 85 ? 3.032 1.177 -32.202 1.00 97.44 85 GLU A N 1
ATOM 680 C CA . GLU A 1 85 ? 2.846 1.695 -33.564 1.00 97.44 85 GLU A CA 1
ATOM 681 C C . GLU A 1 85 ? 4.024 2.582 -33.991 1.00 97.44 85 GLU A C 1
ATOM 683 O O . GLU A 1 85 ? 4.586 2.383 -35.073 1.00 97.44 85 GLU A O 1
ATOM 688 N N . GLU A 1 86 ? 4.492 3.462 -33.107 1.00 96.31 86 GLU A N 1
ATOM 689 C CA . GLU A 1 86 ? 5.672 4.299 -33.340 1.00 96.31 86 GLU A CA 1
ATOM 690 C C . GLU A 1 86 ? 6.951 3.461 -33.508 1.00 96.31 86 GLU A C 1
ATOM 692 O O . GLU A 1 86 ? 7.725 3.675 -34.444 1.00 96.31 86 GLU A O 1
ATOM 697 N N . CYS A 1 87 ? 7.156 2.434 -32.677 1.00 94.75 87 CYS A N 1
ATOM 698 C CA . CYS A 1 87 ? 8.267 1.495 -32.839 1.00 94.75 87 CYS A CA 1
ATOM 699 C C . CYS A 1 87 ? 8.222 0.779 -34.196 1.00 94.75 87 CYS A C 1
ATOM 701 O O . CYS A 1 87 ? 9.259 0.631 -34.847 1.00 94.75 87 CYS A O 1
ATOM 703 N N . LYS A 1 88 ? 7.039 0.346 -34.655 1.00 97.12 88 LYS A N 1
ATOM 704 C CA . LYS A 1 88 ? 6.879 -0.259 -35.990 1.00 97.12 88 LYS A CA 1
ATOM 705 C C . LYS A 1 88 ? 7.243 0.734 -37.095 1.00 97.12 88 LYS A C 1
ATOM 707 O O . LYS A 1 88 ? 7.946 0.358 -38.033 1.00 97.12 88 LYS A O 1
ATOM 712 N N . ARG A 1 89 ? 6.808 1.992 -36.979 1.00 96.75 89 ARG A N 1
ATOM 713 C CA . ARG A 1 89 ? 7.130 3.060 -37.937 1.00 96.75 89 ARG A CA 1
ATOM 714 C C . ARG A 1 89 ? 8.637 3.320 -38.004 1.00 96.75 89 ARG A C 1
ATOM 716 O O . ARG A 1 89 ? 9.199 3.337 -39.097 1.00 96.75 89 ARG A O 1
ATOM 723 N N . ARG A 1 90 ? 9.307 3.437 -36.851 1.00 94.06 90 ARG A N 1
ATOM 724 C CA . ARG A 1 90 ? 10.767 3.627 -36.776 1.00 94.06 90 ARG A CA 1
ATOM 725 C C . ARG A 1 90 ? 11.540 2.461 -37.387 1.00 94.06 90 ARG A C 1
ATOM 727 O O . ARG A 1 90 ? 12.469 2.701 -38.148 1.00 94.06 90 ARG A O 1
ATOM 734 N N . LYS A 1 91 ? 11.128 1.213 -37.131 1.00 96.44 91 LYS A N 1
ATOM 735 C CA . LYS A 1 91 ? 11.755 0.029 -37.748 1.00 96.44 91 LYS A CA 1
ATOM 736 C C . LYS A 1 91 ? 11.697 0.070 -39.278 1.00 96.44 91 LYS A C 1
ATOM 738 O O . LYS A 1 91 ? 12.705 -0.197 -39.924 1.00 96.44 91 LYS A O 1
ATOM 743 N N . LYS A 1 92 ? 10.549 0.447 -39.856 1.00 95.25 92 LYS A N 1
ATOM 744 C CA . LYS A 1 92 ? 10.406 0.601 -41.317 1.00 95.25 92 LYS A CA 1
ATOM 745 C C . LYS A 1 92 ? 11.326 1.690 -41.873 1.00 95.25 92 LYS A C 1
ATOM 747 O O . LYS A 1 92 ? 11.965 1.478 -42.900 1.00 95.25 92 LYS A O 1
ATOM 752 N N . LEU A 1 93 ? 11.413 2.830 -41.185 1.00 91.75 93 LEU A N 1
ATOM 753 C CA . LEU A 1 93 ? 12.288 3.931 -41.590 1.00 91.75 93 LEU A CA 1
ATOM 754 C C . LEU A 1 93 ? 13.763 3.508 -41.591 1.00 91.75 93 LEU A C 1
ATOM 756 O O . LEU A 1 93 ? 14.448 3.728 -42.585 1.00 91.75 93 LEU A O 1
ATOM 760 N N . ILE A 1 94 ? 14.222 2.849 -40.522 1.00 90.75 94 ILE A N 1
ATOM 761 C CA . ILE A 1 94 ? 15.602 2.353 -40.405 1.00 90.75 94 ILE A CA 1
ATOM 762 C C . ILE A 1 94 ? 15.910 1.340 -41.511 1.00 90.75 94 ILE A C 1
ATOM 764 O O . ILE A 1 94 ? 16.924 1.473 -42.185 1.00 90.75 94 ILE A O 1
ATOM 768 N N . SER A 1 95 ? 15.013 0.380 -41.754 1.00 90.50 95 SER A N 1
ATOM 769 C CA . SER A 1 95 ? 15.183 -0.607 -42.830 1.00 90.50 95 SER A CA 1
ATOM 770 C C . SER A 1 95 ? 15.284 0.055 -44.210 1.00 90.50 95 SER A C 1
ATOM 772 O O . SER A 1 95 ? 16.132 -0.318 -45.015 1.00 90.50 95 SER A O 1
ATOM 774 N N . THR A 1 96 ? 14.483 1.095 -44.463 1.00 86.00 96 THR A N 1
ATOM 775 C CA . THR A 1 96 ? 14.551 1.864 -45.718 1.00 86.00 96 THR A CA 1
ATOM 776 C C . THR A 1 96 ? 15.879 2.618 -45.842 1.00 86.00 96 THR A C 1
ATOM 778 O O . THR A 1 96 ? 16.478 2.654 -46.914 1.00 86.00 96 THR A O 1
ATOM 781 N N . GLN A 1 97 ? 16.365 3.214 -44.750 1.00 79.50 97 GLN A N 1
ATOM 782 C CA . GLN A 1 97 ? 17.655 3.908 -44.726 1.00 79.50 97 GLN A CA 1
ATOM 783 C C . GLN A 1 97 ? 18.830 2.946 -44.942 1.00 79.50 97 GLN A C 1
ATOM 785 O O . GLN A 1 97 ? 19.726 3.273 -45.713 1.00 79.50 97 GLN A O 1
ATOM 790 N N . GLN A 1 98 ? 18.803 1.760 -44.329 1.00 80.50 98 GLN A N 1
ATOM 791 C CA . GLN A 1 98 ? 19.809 0.711 -44.537 1.00 80.50 98 GLN A CA 1
ATOM 792 C C . GLN A 1 98 ? 19.867 0.282 -46.006 1.00 80.50 98 GLN A C 1
ATOM 794 O O . GLN A 1 98 ? 20.941 0.313 -46.600 1.00 80.50 98 GLN A O 1
ATOM 799 N N . LEU A 1 99 ? 18.709 0.032 -46.627 1.00 78.81 99 LEU A N 1
ATOM 800 C CA . LEU A 1 99 ? 18.623 -0.307 -48.050 1.00 78.81 99 LEU A CA 1
ATOM 801 C C . LEU A 1 99 ? 19.227 0.790 -48.950 1.00 78.81 99 LEU A C 1
ATOM 803 O O . LEU A 1 99 ? 19.940 0.497 -49.906 1.00 78.81 99 LEU A O 1
ATOM 807 N N . MET A 1 100 ? 18.975 2.069 -48.644 1.00 73.94 100 MET A N 1
ATOM 808 C CA . MET A 1 100 ? 19.559 3.188 -49.399 1.00 73.94 100 MET A CA 1
ATOM 809 C C . MET A 1 100 ? 21.078 3.311 -49.227 1.00 73.94 100 MET A C 1
ATOM 811 O O . MET A 1 100 ? 21.757 3.762 -50.152 1.00 73.94 100 MET A O 1
ATOM 815 N N . ILE A 1 101 ? 21.611 2.955 -48.057 1.00 73.94 101 ILE A N 1
ATOM 816 C CA . ILE A 1 101 ? 23.055 2.959 -47.787 1.00 73.94 101 ILE A CA 1
ATOM 817 C C . ILE A 1 101 ? 23.727 1.806 -48.542 1.00 73.94 101 ILE A C 1
ATOM 819 O O . ILE A 1 101 ? 24.723 2.032 -49.227 1.00 73.94 101 ILE A O 1
ATOM 823 N N . GLU A 1 102 ? 23.144 0.607 -48.500 1.00 70.38 102 GLU A N 1
ATOM 824 C CA . GLU A 1 102 ? 23.631 -0.577 -49.220 1.00 70.38 102 GLU A CA 1
ATOM 825 C C . GLU A 1 102 ? 23.609 -0.376 -50.744 1.00 70.38 102 GLU A C 1
ATOM 827 O O . GLU A 1 102 ? 24.588 -0.674 -51.428 1.00 70.38 102 GLU A O 1
ATOM 832 N N . ALA A 1 103 ? 22.545 0.225 -51.287 1.00 62.97 103 ALA A N 1
ATOM 833 C CA . ALA A 1 103 ? 22.433 0.504 -52.720 1.00 62.97 103 ALA A CA 1
ATOM 834 C C . ALA A 1 103 ? 23.483 1.509 -53.237 1.00 62.97 103 ALA A C 1
ATOM 836 O O . ALA A 1 103 ? 23.861 1.457 -54.406 1.00 62.97 103 ALA A O 1
ATOM 837 N N . LYS A 1 104 ? 23.980 2.414 -52.383 1.00 56.47 104 LYS A N 1
ATOM 838 C CA . LYS A 1 104 ? 25.016 3.400 -52.742 1.00 56.47 104 LYS A CA 1
ATOM 839 C C . LYS A 1 104 ? 26.448 2.874 -52.605 1.00 56.47 104 LYS A C 1
ATOM 841 O O . LYS A 1 104 ? 27.373 3.571 -53.014 1.00 56.47 104 LYS A O 1
ATOM 846 N N . ALA A 1 105 ? 26.645 1.680 -52.046 1.00 55.22 105 ALA A N 1
ATOM 847 C CA . ALA A 1 105 ? 27.968 1.149 -51.721 1.00 55.22 105 ALA A CA 1
ATOM 848 C C . ALA A 1 105 ? 28.648 0.365 -52.861 1.00 55.22 105 ALA A C 1
ATOM 850 O O . ALA A 1 105 ? 29.775 -0.089 -52.682 1.00 55.22 105 ALA A O 1
ATOM 851 N N . SER A 1 106 ? 28.002 0.170 -54.017 1.00 56.94 106 SER A N 1
ATOM 852 C CA . SER A 1 106 ? 28.414 -0.898 -54.940 1.00 56.94 106 SER A CA 1
ATOM 853 C C . SER A 1 106 ? 29.283 -0.493 -56.140 1.00 56.94 106 SER A C 1
ATOM 855 O O . SER A 1 106 ? 29.996 -1.363 -56.631 1.00 56.94 106 SER A O 1
ATOM 857 N N . TYR A 1 107 ? 29.325 0.770 -56.603 1.00 68.94 107 TYR A N 1
ATOM 858 C CA . TYR A 1 107 ? 30.155 1.148 -57.771 1.00 68.94 107 TYR A CA 1
ATOM 859 C C . TYR A 1 107 ? 30.599 2.624 -57.788 1.00 68.94 107 TYR A C 1
ATOM 861 O O . TYR A 1 107 ? 29.843 3.523 -57.422 1.00 68.94 107 TYR A O 1
ATOM 869 N N . TYR A 1 108 ? 31.811 2.888 -58.292 1.00 73.31 108 TYR A N 1
ATOM 870 C CA . TYR A 1 108 ? 32.368 4.232 -58.491 1.00 73.31 108 TYR A CA 1
ATOM 871 C C . TYR A 1 108 ? 32.144 4.700 -59.936 1.00 73.31 108 TYR A C 1
ATOM 873 O O . TYR A 1 108 ? 32.855 4.286 -60.855 1.00 73.31 108 TYR A O 1
ATOM 881 N N . GLN A 1 109 ? 31.141 5.551 -60.153 1.00 79.25 109 GLN A N 1
ATOM 882 C CA . GLN A 1 109 ? 30.771 6.050 -61.482 1.00 79.25 109 GLN A CA 1
ATOM 883 C C . GLN A 1 109 ? 31.623 7.257 -61.909 1.00 79.25 109 GLN A C 1
ATOM 885 O O . GLN A 1 109 ? 31.872 8.172 -61.120 1.00 79.25 109 GLN A O 1
ATOM 890 N N . CYS A 1 110 ? 32.063 7.270 -63.169 1.00 80.62 110 CYS A N 1
ATOM 891 C CA . CYS A 1 110 ? 32.738 8.419 -63.760 1.00 80.62 110 CYS A CA 1
ATOM 892 C C . CYS A 1 110 ? 31.757 9.576 -63.956 1.00 80.62 110 CYS A C 1
ATOM 894 O O . CYS A 1 110 ? 30.626 9.388 -64.384 1.00 80.62 110 CYS A O 1
ATOM 896 N N . ARG A 1 111 ? 32.195 10.796 -63.631 1.00 76.94 111 ARG A N 1
ATOM 897 C CA . ARG A 1 111 ? 31.366 12.009 -63.751 1.00 76.94 111 ARG A CA 1
ATOM 898 C C . ARG A 1 111 ? 31.396 12.631 -65.148 1.00 76.94 111 ARG A C 1
ATOM 900 O O . ARG A 1 111 ? 30.642 13.559 -65.409 1.00 76.94 111 ARG A O 1
ATOM 907 N N . PHE A 1 112 ? 32.278 12.135 -66.013 1.00 79.12 112 PHE A N 1
ATOM 908 C CA . PHE A 1 112 ? 32.531 12.674 -67.350 1.00 79.12 112 PHE A CA 1
ATOM 909 C C . PHE A 1 112 ? 32.101 11.710 -68.469 1.00 79.12 112 PHE A C 1
ATOM 911 O O . PHE A 1 112 ? 32.122 12.079 -69.639 1.00 79.12 112 PHE A O 1
ATOM 918 N N . CYS A 1 113 ? 31.715 10.474 -68.125 1.00 81.44 113 CYS A N 1
ATOM 919 C CA . CYS A 1 113 ? 31.117 9.496 -69.036 1.00 81.44 113 CYS A CA 1
ATOM 920 C C . CYS A 1 113 ? 30.372 8.395 -68.261 1.00 81.44 113 CYS A C 1
ATOM 922 O O . CYS A 1 113 ? 30.570 8.234 -67.060 1.00 81.44 113 CYS A O 1
ATOM 924 N N . ASP A 1 114 ? 29.588 7.566 -68.950 1.00 80.12 114 ASP A N 1
ATOM 925 C CA . ASP A 1 114 ? 28.693 6.575 -68.324 1.00 80.12 114 ASP A CA 1
ATOM 926 C C . ASP A 1 114 ? 29.388 5.302 -67.788 1.00 80.12 114 ASP A C 1
ATOM 928 O O . ASP A 1 114 ? 28.754 4.265 -67.594 1.00 80.12 114 ASP A O 1
ATOM 932 N N . LYS A 1 115 ? 30.706 5.336 -67.547 1.00 76.94 115 LYS A N 1
ATOM 933 C CA . LYS A 1 115 ? 31.474 4.167 -67.081 1.00 76.94 115 LYS A CA 1
ATOM 934 C C . LYS A 1 115 ? 31.484 4.067 -65.557 1.00 76.94 115 LYS A C 1
ATOM 936 O O . LYS A 1 115 ? 31.808 5.034 -64.872 1.00 76.94 115 LYS A O 1
ATOM 941 N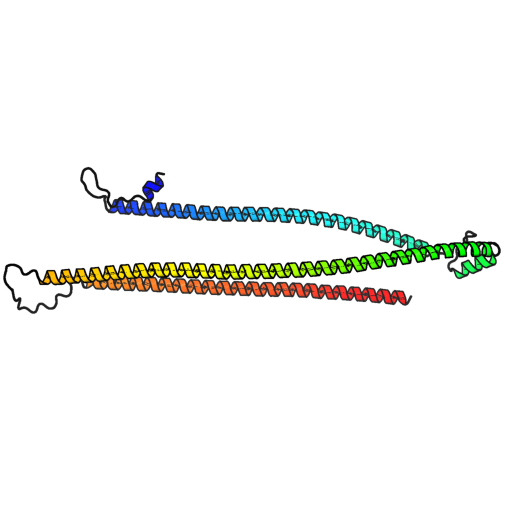 N . ALA A 1 116 ? 31.209 2.875 -65.031 1.00 79.56 116 ALA A N 1
ATOM 942 C CA . ALA A 1 116 ? 31.301 2.555 -63.609 1.00 79.56 116 ALA A CA 1
ATOM 943 C C . ALA A 1 116 ? 32.451 1.580 -63.334 1.00 79.56 116 ALA A C 1
ATOM 945 O O . ALA A 1 116 ? 32.722 0.676 -64.125 1.00 79.56 116 ALA A O 1
ATOM 946 N N . PHE A 1 117 ? 33.137 1.775 -62.211 1.00 76.94 117 PHE A N 1
ATOM 947 C CA . PHE A 1 117 ? 34.325 1.018 -61.832 1.00 76.94 117 PHE A CA 1
ATOM 948 C C . PHE A 1 117 ? 34.135 0.397 -60.449 1.00 76.94 117 PHE A C 1
ATOM 950 O O . PHE A 1 117 ? 33.572 1.013 -59.548 1.00 76.94 117 PHE A O 1
ATOM 957 N N . MET A 1 118 ? 34.641 -0.823 -60.267 1.00 72.94 118 MET A N 1
ATOM 958 C CA . MET A 1 118 ? 34.538 -1.549 -58.992 1.00 72.94 118 MET A CA 1
ATOM 959 C C . MET A 1 118 ? 35.499 -1.027 -57.914 1.00 72.94 118 MET A C 1
ATOM 961 O O . MET A 1 118 ? 35.342 -1.338 -56.742 1.00 72.94 118 MET A O 1
ATOM 965 N N . ASN A 1 119 ? 36.505 -0.239 -58.297 1.00 70.69 119 ASN A N 1
ATOM 966 C CA . ASN A 1 119 ? 37.503 0.306 -57.383 1.00 70.69 119 ASN A CA 1
ATOM 967 C C . ASN A 1 119 ? 37.780 1.769 -57.747 1.00 70.69 119 ASN A C 1
ATOM 969 O O . ASN A 1 119 ? 37.993 2.096 -58.921 1.00 70.69 119 ASN A O 1
ATOM 973 N N . GLN A 1 120 ? 37.818 2.631 -56.731 1.00 77.12 120 GLN A N 1
ATOM 974 C CA . GLN A 1 120 ? 38.116 4.054 -56.857 1.00 77.12 120 GLN A CA 1
ATOM 975 C C . GLN A 1 120 ? 39.440 4.308 -57.594 1.00 77.12 120 GLN A C 1
ATOM 977 O O . GLN A 1 120 ? 39.512 5.222 -58.411 1.00 77.12 120 GLN A O 1
ATOM 982 N N . ALA A 1 121 ? 40.467 3.478 -57.388 1.00 77.75 121 ALA A N 1
ATOM 983 C CA . ALA A 1 121 ? 41.751 3.610 -58.080 1.00 77.75 121 ALA A CA 1
ATOM 984 C C . ALA A 1 121 ? 41.616 3.445 -59.606 1.00 77.75 121 ALA A C 1
ATOM 986 O O . ALA A 1 121 ? 42.234 4.183 -60.379 1.00 77.75 121 ALA A O 1
ATOM 987 N N . PHE A 1 122 ? 40.760 2.522 -60.060 1.00 80.06 122 PHE A N 1
ATOM 988 C CA . PHE A 1 122 ? 40.509 2.338 -61.489 1.00 80.06 122 PHE A CA 1
ATOM 989 C C . PHE A 1 122 ? 39.743 3.515 -62.081 1.00 80.06 122 PHE A C 1
ATOM 991 O O . PHE A 1 122 ? 40.109 3.964 -63.170 1.00 80.06 122 PHE A O 1
ATOM 998 N N . LEU A 1 123 ? 38.770 4.067 -61.348 1.00 82.44 123 LEU A N 1
ATOM 999 C CA . LEU A 1 123 ? 38.085 5.293 -61.750 1.00 82.44 123 LEU A CA 1
ATOM 1000 C C . LEU A 1 123 ? 39.068 6.468 -61.892 1.00 82.44 123 LEU A C 1
ATOM 1002 O O . LEU A 1 123 ? 39.063 7.138 -62.922 1.00 82.44 123 LEU A O 1
ATOM 1006 N N . GLN A 1 124 ? 39.950 6.684 -60.911 1.00 78.00 124 GLN A N 1
ATOM 1007 C CA . GLN A 1 124 ? 40.950 7.760 -60.966 1.00 78.00 124 GLN A CA 1
ATOM 1008 C C . GLN A 1 124 ? 41.895 7.593 -62.163 1.00 78.00 124 GLN A C 1
ATOM 1010 O O . GLN A 1 124 ? 42.092 8.526 -62.940 1.00 78.00 124 GLN A O 1
ATOM 1015 N N . SER A 1 125 ? 42.387 6.371 -62.402 1.00 82.19 125 SER A N 1
ATOM 1016 C CA . SER A 1 125 ? 43.224 6.077 -63.573 1.00 82.19 125 SER A CA 1
ATOM 1017 C C . SER A 1 125 ? 42.497 6.293 -64.908 1.00 82.19 125 SER A C 1
ATOM 1019 O O . SER A 1 125 ? 43.130 6.560 -65.932 1.00 82.19 125 SER A O 1
ATOM 1021 N N . HIS A 1 126 ? 41.174 6.113 -64.929 1.00 85.19 126 HIS A N 1
ATOM 1022 C CA . HIS A 1 126 ? 40.344 6.328 -66.105 1.00 85.19 126 HIS A CA 1
ATOM 1023 C C . HIS A 1 126 ? 40.161 7.825 -66.374 1.00 85.19 126 HIS A C 1
ATOM 1025 O O . HIS A 1 126 ? 40.382 8.250 -67.508 1.00 85.19 126 HIS A O 1
ATOM 1031 N N . ILE A 1 127 ? 39.840 8.610 -65.340 1.00 79.56 127 ILE A N 1
ATOM 1032 C CA . ILE A 1 127 ? 39.719 10.071 -65.426 1.00 79.56 127 ILE A CA 1
ATOM 1033 C C . ILE A 1 127 ? 41.040 10.671 -65.914 1.00 79.56 127 ILE A C 1
ATOM 1035 O O . ILE A 1 127 ? 41.048 11.395 -66.903 1.00 79.56 127 ILE A O 1
ATOM 1039 N N . GLN A 1 128 ? 42.171 10.269 -65.334 1.00 78.75 128 GLN A N 1
ATOM 1040 C CA . GLN A 1 128 ? 43.474 10.833 -65.691 1.00 78.75 128 GLN A CA 1
ATOM 1041 C C . GLN A 1 128 ? 43.919 10.517 -67.131 1.00 78.75 128 GLN A C 1
ATOM 1043 O O . GLN A 1 128 ? 44.616 11.311 -67.753 1.00 78.75 128 GLN A O 1
ATOM 1048 N N . ARG A 1 129 ? 43.511 9.368 -67.689 1.00 80.31 129 ARG A N 1
ATOM 1049 C CA . ARG A 1 129 ? 43.881 8.956 -69.059 1.00 80.31 129 ARG A CA 1
ATOM 1050 C C . ARG A 1 129 ? 42.917 9.438 -70.138 1.00 80.31 129 ARG A C 1
ATOM 1052 O O 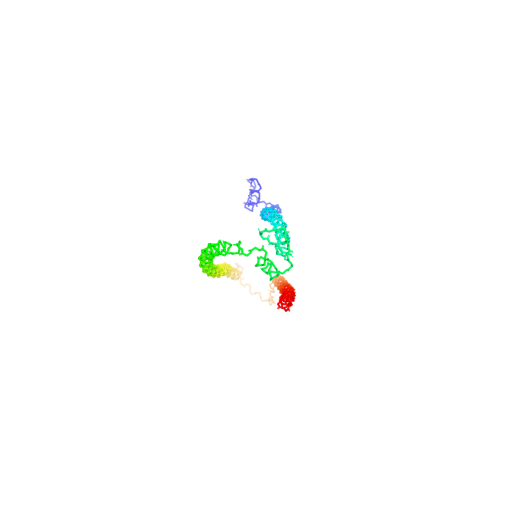. ARG A 1 129 ? 43.316 9.547 -71.294 1.00 80.31 129 ARG A O 1
ATOM 1059 N N . ARG A 1 130 ? 41.635 9.610 -69.808 1.00 80.69 130 ARG A N 1
ATOM 1060 C CA . ARG A 1 130 ? 40.565 9.878 -70.789 1.00 80.69 130 ARG A CA 1
ATOM 1061 C C . ARG A 1 130 ? 39.925 11.255 -70.641 1.00 80.69 130 ARG A C 1
ATOM 1063 O O . ARG A 1 130 ? 39.324 11.715 -71.601 1.00 80.69 130 ARG A O 1
ATOM 1070 N N . HIS A 1 131 ? 40.109 11.904 -69.494 1.00 78.81 131 HIS A N 1
ATOM 1071 C CA . HIS A 1 131 ? 39.624 13.248 -69.181 1.00 78.81 131 HIS A CA 1
ATOM 1072 C C . HIS A 1 131 ? 40.744 14.147 -68.589 1.00 78.81 131 HIS A C 1
ATOM 1074 O O . HIS A 1 131 ? 40.543 14.746 -67.534 1.00 78.81 131 HIS A O 1
ATOM 1080 N N . PRO A 1 132 ? 41.945 14.236 -69.208 1.00 68.06 132 PRO A N 1
ATOM 1081 C CA . PRO A 1 132 ? 43.082 14.976 -68.640 1.00 68.06 132 PRO A CA 1
ATOM 1082 C C . PRO A 1 132 ? 42.871 16.501 -68.595 1.00 68.06 132 PRO A C 1
ATOM 1084 O O . PRO A 1 132 ? 43.234 17.133 -67.609 1.00 68.06 132 PRO A O 1
ATOM 1087 N N . GLU A 1 133 ? 42.230 17.085 -69.611 1.00 62.75 133 GLU A N 1
ATOM 1088 C CA . GLU A 1 133 ? 41.909 18.526 -69.676 1.00 62.75 133 GLU A CA 1
ATOM 1089 C C . GLU A 1 133 ? 40.825 18.914 -68.647 1.00 62.75 133 GLU A C 1
ATOM 1091 O O . GLU A 1 133 ? 40.931 19.924 -67.949 1.00 62.75 133 GLU A O 1
ATOM 1096 N N . ASP A 1 134 ? 39.815 18.055 -68.474 1.00 59.69 134 ASP A N 1
ATOM 1097 C CA . ASP A 1 134 ? 38.748 18.242 -67.485 1.00 59.69 134 ASP A CA 1
ATOM 1098 C C . ASP A 1 134 ? 39.228 17.993 -66.046 1.00 59.69 134 ASP A C 1
ATOM 1100 O O . ASP A 1 134 ? 38.609 18.486 -65.103 1.00 59.69 134 ASP A O 1
ATOM 1104 N N . SER A 1 135 ? 40.343 17.274 -65.860 1.00 57.59 135 SER A N 1
ATOM 1105 C CA . SER A 1 135 ? 40.951 16.993 -64.552 1.00 57.59 135 SER A CA 1
ATOM 1106 C C . SER A 1 135 ? 41.404 18.271 -63.844 1.00 57.59 135 SER A C 1
ATOM 1108 O O . SER A 1 135 ? 41.152 18.426 -62.653 1.00 57.59 135 SER A O 1
ATOM 1110 N N . HIS A 1 136 ? 41.999 19.229 -64.560 1.00 58.06 136 HIS A N 1
ATOM 1111 C CA . HIS A 1 136 ? 42.490 20.478 -63.961 1.00 58.06 136 HIS A CA 1
ATOM 1112 C C . HIS A 1 136 ? 41.362 21.461 -63.598 1.00 58.06 136 HIS A C 1
ATOM 1114 O O . HIS A 1 136 ? 41.393 22.099 -62.542 1.00 58.06 136 HIS A O 1
ATOM 1120 N N . LEU A 1 137 ? 40.312 21.548 -64.422 1.00 58.91 137 LEU A N 1
ATOM 1121 C CA . LEU A 1 137 ? 39.098 22.308 -64.089 1.00 58.91 137 LEU A CA 1
ATOM 1122 C C . LEU A 1 137 ? 38.303 21.636 -62.958 1.00 58.91 137 LEU A C 1
ATOM 1124 O O . LEU A 1 137 ? 37.714 22.318 -62.110 1.00 58.91 137 LEU A O 1
ATOM 1128 N N . ALA A 1 138 ? 38.305 20.301 -62.921 1.00 60.41 138 ALA A N 1
ATOM 1129 C CA . ALA A 1 138 ? 37.738 19.525 -61.833 1.00 60.41 138 ALA A CA 1
ATOM 1130 C C . ALA A 1 138 ? 38.526 19.714 -60.538 1.00 60.41 138 ALA A C 1
ATOM 1132 O O . ALA A 1 138 ? 37.888 19.866 -59.509 1.00 60.41 138 ALA A O 1
ATOM 1133 N N . GLU A 1 139 ? 39.856 19.786 -60.547 1.00 62.16 139 GLU A N 1
ATOM 1134 C CA . GLU A 1 139 ? 40.673 20.054 -59.355 1.00 62.16 139 GLU A CA 1
ATOM 1135 C C . GLU A 1 139 ? 40.330 21.401 -58.711 1.00 62.16 139 GLU A C 1
ATOM 1137 O O . GLU A 1 139 ? 40.140 21.458 -57.497 1.00 62.16 139 GLU A O 1
ATOM 1142 N N . TYR A 1 140 ? 40.152 22.468 -59.499 1.00 63.47 140 TYR A N 1
ATOM 1143 C CA . TYR A 1 140 ? 39.741 23.774 -58.967 1.00 63.47 140 TYR A CA 1
ATOM 1144 C C . TYR A 1 140 ? 38.322 23.739 -58.371 1.00 63.47 140 TYR A C 1
ATOM 1146 O O . TYR A 1 140 ? 38.104 24.197 -57.246 1.00 63.47 140 TYR A O 1
ATOM 1154 N N . LYS A 1 141 ? 37.356 23.130 -59.078 1.00 65.25 141 LYS A N 1
ATOM 1155 C CA . LYS A 1 141 ? 35.988 22.930 -58.559 1.00 65.25 141 LYS A CA 1
ATOM 1156 C C . LYS A 1 141 ? 35.963 22.022 -57.329 1.00 65.25 141 LYS A C 1
ATOM 1158 O O . LYS A 1 141 ? 35.205 22.290 -56.403 1.00 65.25 141 LYS A O 1
ATOM 1163 N N . THR A 1 142 ? 36.796 20.984 -57.303 1.00 69.94 142 THR A N 1
ATOM 1164 C CA . THR A 1 142 ? 36.910 20.032 -56.194 1.00 69.94 142 THR A CA 1
ATOM 1165 C C . THR A 1 142 ? 37.529 20.718 -54.992 1.00 69.94 142 THR A C 1
ATOM 1167 O O . THR A 1 142 ? 37.004 20.561 -53.906 1.00 69.94 142 THR A O 1
ATOM 1170 N N . ARG A 1 143 ? 38.554 21.561 -55.163 1.00 73.62 143 ARG A N 1
ATOM 1171 C CA . ARG A 1 143 ? 39.157 22.339 -54.072 1.00 73.62 143 ARG A CA 1
ATOM 1172 C C . ARG A 1 143 ? 38.166 23.332 -53.465 1.00 73.62 143 ARG A C 1
ATOM 1174 O O . ARG A 1 143 ? 37.971 23.314 -52.258 1.00 73.62 143 ARG A O 1
ATOM 1181 N N . ALA A 1 144 ? 37.439 24.082 -54.295 1.00 76.62 144 ALA A N 1
ATOM 1182 C CA . ALA A 1 144 ? 36.370 24.966 -53.821 1.00 76.62 144 ALA A CA 1
ATOM 1183 C C . ALA A 1 144 ? 35.222 24.199 -53.133 1.00 76.62 144 ALA A C 1
ATOM 1185 O O . ALA A 1 144 ? 34.597 24.704 -52.201 1.00 76.62 144 ALA A O 1
ATOM 1186 N N . GLN A 1 145 ? 34.922 22.977 -53.584 1.00 79.81 145 GLN A N 1
ATOM 1187 C CA . GLN A 1 145 ? 33.934 22.104 -52.952 1.00 79.81 145 GLN A CA 1
ATOM 1188 C C . GLN A 1 145 ? 34.453 21.519 -51.629 1.00 79.81 145 GLN A C 1
ATOM 1190 O O . GLN A 1 145 ? 33.694 21.455 -50.668 1.00 79.81 145 GLN A O 1
ATOM 1195 N N . THR A 1 146 ? 35.736 21.164 -51.547 1.00 79.88 146 THR A N 1
ATOM 1196 C CA . THR A 1 146 ? 36.412 20.725 -50.321 1.00 79.88 146 THR A CA 1
ATOM 1197 C C . THR A 1 146 ? 36.442 21.844 -49.288 1.00 79.88 146 THR A C 1
ATOM 1199 O O . THR A 1 146 ? 36.119 21.588 -48.137 1.00 79.88 146 THR A O 1
ATOM 1202 N N . ASP A 1 147 ? 36.720 23.086 -49.688 1.00 84.00 147 ASP A N 1
ATOM 1203 C CA . ASP A 1 147 ? 36.701 24.241 -48.782 1.00 84.00 147 ASP A CA 1
ATOM 1204 C C . ASP A 1 147 ? 35.283 24.514 -48.247 1.00 84.00 147 ASP A C 1
ATOM 1206 O O . ASP A 1 147 ? 35.098 24.801 -47.065 1.00 84.00 147 ASP A O 1
ATOM 1210 N N . LYS A 1 148 ? 34.245 24.361 -49.085 1.00 89.12 148 LYS A N 1
ATOM 1211 C CA . LYS A 1 148 ? 32.841 24.434 -48.637 1.00 89.12 148 LYS A CA 1
ATOM 1212 C C . LYS A 1 148 ? 32.494 23.327 -47.643 1.00 89.12 148 LYS A C 1
ATOM 1214 O O . LYS A 1 148 ? 31.932 23.620 -46.593 1.00 89.12 148 LYS A O 1
ATOM 1219 N N . LEU A 1 149 ? 32.865 22.083 -47.946 1.00 87.94 149 LEU A N 1
ATOM 1220 C CA . LEU A 1 149 ? 32.655 20.947 -47.047 1.00 87.94 149 LEU A CA 1
ATOM 1221 C C . LEU A 1 149 ? 33.431 21.116 -45.737 1.00 87.94 149 LEU A C 1
ATOM 1223 O O . LEU A 1 149 ? 32.918 20.768 -44.682 1.00 87.94 149 LEU A O 1
ATOM 1227 N N . GLN A 1 150 ? 34.632 21.690 -45.780 1.00 89.62 150 GLN A N 1
ATOM 1228 C CA . GLN A 1 150 ? 35.430 21.979 -44.593 1.00 89.62 150 GLN A CA 1
ATOM 1229 C C . GLN A 1 150 ? 34.736 23.011 -43.695 1.00 89.62 150 GLN A C 1
ATOM 1231 O O . GLN A 1 150 ? 34.608 22.787 -42.494 1.00 89.62 150 GLN A O 1
ATOM 1236 N N . ASN A 1 151 ? 34.191 24.081 -44.280 1.00 91.44 151 ASN A N 1
ATOM 1237 C CA . ASN A 1 151 ? 33.398 25.066 -43.542 1.00 91.44 151 ASN A CA 1
ATOM 1238 C C . ASN A 1 151 ? 32.126 24.451 -42.930 1.00 91.44 151 ASN A C 1
ATOM 1240 O O . ASN A 1 151 ? 31.778 24.759 -41.790 1.00 91.44 151 ASN A O 1
ATOM 1244 N N . GLU A 1 152 ? 31.438 23.561 -43.653 1.00 93.75 152 GLU A N 1
ATOM 1245 C CA . GLU A 1 152 ? 30.292 22.813 -43.118 1.00 93.75 152 GLU A CA 1
ATOM 1246 C C . GLU A 1 152 ? 30.707 21.884 -41.970 1.00 93.75 152 GLU A C 1
ATOM 1248 O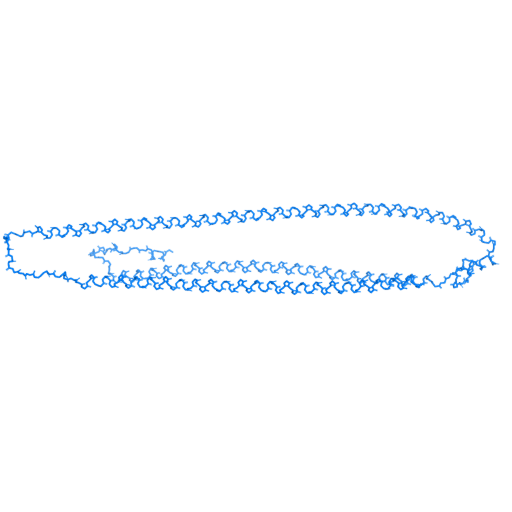 O . GLU A 1 152 ? 30.037 21.845 -40.940 1.00 93.75 152 GLU A O 1
ATOM 1253 N N . ILE A 1 153 ? 31.838 21.184 -42.097 1.00 92.75 153 ILE A N 1
ATOM 1254 C CA . ILE A 1 153 ? 32.401 20.333 -41.042 1.00 92.75 153 ILE A CA 1
ATOM 1255 C C . ILE A 1 153 ? 32.706 21.157 -39.791 1.00 92.75 153 ILE A C 1
ATOM 1257 O O . ILE A 1 153 ? 32.380 20.728 -38.684 1.00 92.75 153 ILE A O 1
ATOM 1261 N N . ASP A 1 154 ? 33.312 22.331 -39.939 1.00 93.94 154 ASP A N 1
ATOM 1262 C CA . ASP A 1 154 ? 33.675 23.168 -38.797 1.00 93.94 154 ASP A CA 1
ATOM 1263 C C . ASP A 1 154 ? 32.435 23.792 -38.135 1.00 93.94 154 ASP A C 1
ATOM 1265 O O . ASP A 1 154 ? 32.349 23.832 -36.903 1.00 93.94 154 ASP A O 1
ATOM 1269 N N . MET A 1 155 ? 31.407 24.140 -38.917 1.00 95.19 155 MET A N 1
ATOM 1270 C CA . MET A 1 155 ? 30.096 24.528 -38.385 1.00 95.19 155 MET A CA 1
ATOM 1271 C C . MET A 1 155 ? 29.435 23.380 -37.606 1.00 95.19 155 MET A C 1
ATOM 1273 O O . MET A 1 155 ? 28.959 23.582 -36.486 1.00 95.19 155 MET A O 1
ATOM 1277 N N . LEU A 1 156 ? 29.436 22.167 -38.166 1.00 95.00 156 LEU A N 1
ATOM 1278 C CA . LEU A 1 156 ? 28.863 20.979 -37.532 1.00 95.00 156 LEU A CA 1
ATOM 1279 C C . LEU A 1 156 ? 29.611 20.600 -36.251 1.00 95.00 156 LEU A C 1
ATOM 1281 O O . LEU A 1 156 ? 28.974 20.236 -35.265 1.00 95.00 156 LEU A O 1
ATOM 1285 N N . LYS A 1 157 ? 30.942 20.736 -36.212 1.00 93.31 157 LYS A N 1
ATOM 1286 C CA . LYS A 1 157 ? 31.732 20.560 -34.983 1.00 93.31 157 LYS A CA 1
ATOM 1287 C C . LYS A 1 157 ? 31.338 21.573 -33.912 1.00 93.31 157 LYS A C 1
ATOM 1289 O O . LYS A 1 157 ? 31.156 21.183 -32.761 1.00 93.31 157 LYS A O 1
ATOM 1294 N N . GLY A 1 158 ? 31.155 22.842 -34.287 1.00 96.56 158 GLY A N 1
ATOM 1295 C CA . GLY A 1 158 ? 30.682 23.882 -33.371 1.00 96.56 158 GLY A CA 1
ATOM 1296 C C . GLY A 1 158 ? 29.297 23.565 -32.797 1.00 96.56 158 GLY A C 1
ATOM 1297 O O . GLY A 1 158 ? 29.102 23.607 -31.582 1.00 96.56 158 GLY A O 1
ATOM 1298 N N . GLN A 1 159 ? 28.351 23.160 -33.651 1.00 95.19 159 GLN A N 1
ATOM 1299 C CA . GLN A 1 159 ? 27.013 22.735 -33.223 1.00 95.19 159 GLN A CA 1
ATOM 1300 C C . GLN A 1 159 ? 27.050 21.489 -32.334 1.00 95.19 159 GLN A C 1
ATOM 1302 O O . GLN A 1 159 ? 26.337 21.424 -31.332 1.00 95.19 159 GLN A O 1
ATOM 1307 N N . LEU A 1 160 ? 27.895 20.511 -32.664 1.00 95.75 160 LEU A N 1
ATOM 1308 C CA . LEU A 1 160 ? 28.067 19.301 -31.869 1.00 95.75 160 LEU A CA 1
ATOM 1309 C C . LEU A 1 160 ? 28.629 19.628 -30.483 1.00 95.75 160 LEU A C 1
ATOM 1311 O O . LEU A 1 160 ? 28.130 19.112 -29.486 1.00 95.75 160 LEU A O 1
ATOM 1315 N N . GLN A 1 161 ? 29.625 20.512 -30.404 1.00 96.56 161 GLN A N 1
ATOM 1316 C CA . GLN A 1 161 ? 30.216 20.934 -29.138 1.00 96.56 161 GLN A CA 1
ATOM 1317 C C . GLN A 1 161 ? 29.219 21.712 -28.271 1.00 96.56 161 GLN A C 1
ATOM 1319 O O . GLN A 1 161 ? 29.136 21.457 -27.070 1.00 96.56 161 GLN A O 1
ATOM 1324 N N . LEU A 1 162 ? 28.412 22.591 -28.875 1.00 96.94 162 LEU A N 1
ATOM 1325 C CA . LEU A 1 162 ? 27.326 23.287 -28.181 1.00 96.94 162 LEU A CA 1
ATOM 1326 C C . LEU A 1 162 ? 26.245 22.316 -27.683 1.00 96.94 162 LEU A C 1
ATOM 1328 O O . LEU A 1 162 ? 25.803 22.401 -26.543 1.00 96.94 162 LEU A O 1
ATOM 1332 N N . THR A 1 163 ? 25.829 21.367 -28.520 1.00 94.81 163 THR A N 1
ATOM 1333 C CA . THR A 1 163 ? 24.810 20.375 -28.144 1.00 94.81 163 THR A CA 1
ATOM 1334 C C . THR A 1 163 ? 25.322 19.473 -27.021 1.00 94.81 163 THR A C 1
ATOM 1336 O O . THR A 1 163 ? 24.584 19.151 -26.092 1.00 94.81 163 THR A O 1
ATOM 1339 N N . LYS A 1 164 ? 26.607 19.100 -27.067 1.00 95.62 164 LYS A N 1
ATOM 1340 C CA . LYS A 1 164 ? 27.262 18.318 -26.018 1.00 95.62 164 LYS A CA 1
ATOM 1341 C C . LYS A 1 164 ? 27.270 19.067 -24.684 1.00 95.62 164 LYS A C 1
ATOM 1343 O O . LYS A 1 164 ? 26.851 18.491 -23.685 1.00 95.62 164 LYS A O 1
ATOM 1348 N N . SER A 1 165 ? 27.668 20.341 -24.667 1.00 95.69 165 SER A N 1
ATOM 1349 C CA . SER A 1 165 ? 27.687 21.127 -23.426 1.00 95.69 165 SER A CA 1
ATOM 1350 C C . SER A 1 165 ? 26.283 21.349 -22.854 1.00 95.69 165 SER A C 1
ATOM 1352 O O . SER A 1 165 ? 26.089 21.267 -21.643 1.00 95.69 165 SER A O 1
ATOM 1354 N N . GLN A 1 166 ? 25.276 21.547 -23.710 1.00 96.50 166 GLN A N 1
ATOM 1355 C CA . GLN A 1 166 ? 23.874 21.620 -23.288 1.00 96.50 166 GLN A CA 1
ATOM 1356 C C . GLN A 1 166 ? 23.382 20.302 -22.681 1.00 96.50 166 GLN A C 1
ATOM 1358 O O . GLN A 1 166 ? 22.681 20.318 -21.668 1.00 96.50 166 GLN A O 1
ATOM 1363 N N . LEU A 1 167 ? 23.755 19.162 -23.269 1.00 95.56 167 LEU A N 1
ATOM 1364 C CA . LEU A 1 167 ? 23.384 17.847 -22.752 1.00 95.56 167 LEU A CA 1
ATOM 1365 C C . LEU A 1 167 ? 24.044 17.564 -21.398 1.00 95.56 167 LEU A C 1
ATOM 1367 O O . LEU A 1 167 ? 23.365 17.109 -20.480 1.00 95.56 167 LEU A O 1
ATOM 1371 N N . GLU A 1 168 ? 25.332 17.874 -21.251 1.00 95.88 168 GLU A N 1
ATOM 1372 C CA . GLU A 1 168 ? 26.064 17.745 -19.984 1.00 95.88 168 GLU A CA 1
ATOM 1373 C C . GLU A 1 168 ? 25.439 18.634 -18.897 1.00 95.88 168 GLU A C 1
ATOM 1375 O O . GLU A 1 168 ? 25.148 18.162 -17.796 1.00 95.88 168 GLU A O 1
ATOM 1380 N N . ALA A 1 169 ? 25.121 19.893 -19.216 1.00 95.81 169 ALA A N 1
ATOM 1381 C CA . ALA A 1 169 ? 24.432 20.794 -18.292 1.00 95.81 169 ALA A CA 1
ATOM 1382 C C . ALA A 1 169 ? 23.039 20.271 -17.894 1.00 95.81 169 ALA A C 1
ATOM 1384 O O . ALA A 1 169 ? 22.671 20.316 -16.718 1.00 95.81 169 ALA A O 1
ATOM 1385 N N . ALA A 1 170 ? 22.273 19.729 -18.846 1.00 93.81 170 ALA A N 1
ATOM 1386 C CA . ALA A 1 170 ? 20.967 19.133 -18.576 1.00 93.81 170 ALA A CA 1
ATOM 1387 C C . ALA A 1 170 ? 21.071 17.882 -17.688 1.00 93.81 170 ALA A C 1
ATOM 1389 O O . ALA A 1 170 ? 20.264 17.719 -16.771 1.00 93.81 170 ALA A O 1
ATOM 1390 N N . GLN A 1 171 ? 22.076 17.029 -17.912 1.00 93.81 171 GLN A N 1
ATOM 1391 C CA . GLN A 1 171 ? 22.356 15.857 -17.077 1.00 93.81 171 GLN A CA 1
ATOM 1392 C C . GLN A 1 171 ? 22.743 16.258 -15.652 1.00 93.81 171 GLN A C 1
ATOM 1394 O O . GLN A 1 171 ? 22.180 15.720 -14.698 1.00 93.81 171 GLN A O 1
ATOM 1399 N N . HIS A 1 172 ? 23.629 17.244 -15.487 1.00 95.38 172 HIS A N 1
ATOM 1400 C CA . HIS A 1 172 ? 23.982 17.773 -14.169 1.00 95.38 172 HIS A CA 1
ATOM 1401 C C . HIS A 1 172 ? 22.767 18.378 -13.452 1.00 95.38 172 HIS A C 1
ATOM 1403 O O . HIS A 1 172 ? 22.512 18.056 -12.292 1.00 95.38 172 HIS A O 1
ATOM 1409 N N . ALA A 1 173 ? 21.958 19.186 -14.143 1.00 96.12 173 ALA A N 1
ATOM 1410 C CA . ALA A 1 173 ? 20.737 19.759 -13.577 1.00 96.12 173 ALA A CA 1
ATOM 1411 C C . ALA A 1 173 ? 19.694 18.689 -13.206 1.00 96.12 173 ALA A C 1
ATOM 1413 O O . ALA A 1 173 ? 18.930 18.865 -12.254 1.00 96.12 173 ALA A O 1
ATOM 1414 N N . HIS A 1 174 ? 19.632 17.586 -13.954 1.00 93.31 174 HIS A N 1
ATOM 1415 C CA . HIS A 1 174 ? 18.789 16.441 -13.622 1.00 93.31 174 HIS A CA 1
ATOM 1416 C C . HIS A 1 174 ? 19.309 15.702 -12.381 1.00 93.31 174 HIS A C 1
ATOM 1418 O O . HIS A 1 174 ? 18.532 15.440 -11.469 1.00 93.31 174 HIS A O 1
ATOM 1424 N N . ALA A 1 175 ? 20.614 15.429 -12.296 1.00 95.44 175 ALA A N 1
ATOM 1425 C CA . ALA A 1 175 ? 21.226 14.766 -11.143 1.00 95.44 175 ALA A CA 1
ATOM 1426 C C . ALA A 1 175 ? 21.034 15.563 -9.840 1.00 95.44 175 ALA A C 1
ATOM 1428 O O . ALA A 1 175 ? 20.682 14.991 -8.809 1.00 95.44 175 ALA A O 1
ATOM 1429 N N . VAL A 1 176 ? 21.194 16.890 -9.894 1.00 96.44 176 VAL A N 1
ATOM 1430 C CA . VAL A 1 176 ? 20.954 17.776 -8.743 1.00 96.44 176 VAL A CA 1
ATOM 1431 C C . VAL A 1 176 ? 19.484 17.755 -8.320 1.00 96.44 176 VAL A C 1
ATOM 1433 O O . VAL A 1 176 ? 19.197 17.659 -7.128 1.00 96.44 176 VAL A O 1
ATOM 1436 N N . ARG A 1 177 ? 18.543 17.812 -9.274 1.00 95.94 177 ARG A N 1
ATOM 1437 C CA . ARG A 1 177 ? 17.105 17.714 -8.972 1.00 95.94 177 ARG A CA 1
ATOM 1438 C C . ARG A 1 177 ? 16.750 16.378 -8.330 1.00 95.94 177 ARG A C 1
ATOM 1440 O O . ARG A 1 177 ? 16.105 16.379 -7.290 1.00 95.94 177 ARG A O 1
ATOM 1447 N N . PHE A 1 178 ? 17.241 15.280 -8.896 1.00 92.38 178 PHE A N 1
ATOM 1448 C CA . PHE A 1 178 ? 17.010 13.938 -8.371 1.00 92.38 178 PHE A CA 1
ATOM 1449 C C . PHE A 1 178 ? 17.545 13.780 -6.940 1.00 92.38 178 PHE A C 1
ATOM 1451 O O . PHE A 1 178 ? 16.838 13.291 -6.066 1.00 92.38 178 PHE A O 1
ATOM 1458 N N . SER A 1 179 ? 18.763 14.264 -6.672 1.00 94.44 179 SER A N 1
ATOM 1459 C CA . SER A 1 179 ? 19.346 14.264 -5.323 1.00 94.44 179 SER A CA 1
ATOM 1460 C C . SER A 1 179 ? 18.507 15.082 -4.331 1.00 94.44 179 SER A C 1
ATOM 1462 O O . SER A 1 179 ? 18.195 14.615 -3.238 1.00 94.44 179 SER A O 1
ATOM 1464 N N . LYS A 1 180 ? 18.050 16.275 -4.731 1.00 96.06 180 LYS A N 1
ATOM 1465 C CA . LYS A 1 180 ? 17.200 17.126 -3.887 1.00 96.06 180 LYS A CA 1
ATOM 1466 C C . LYS A 1 180 ? 15.829 16.501 -3.602 1.00 96.06 180 LYS A C 1
ATOM 1468 O O . LYS A 1 180 ? 15.333 16.617 -2.485 1.00 96.06 1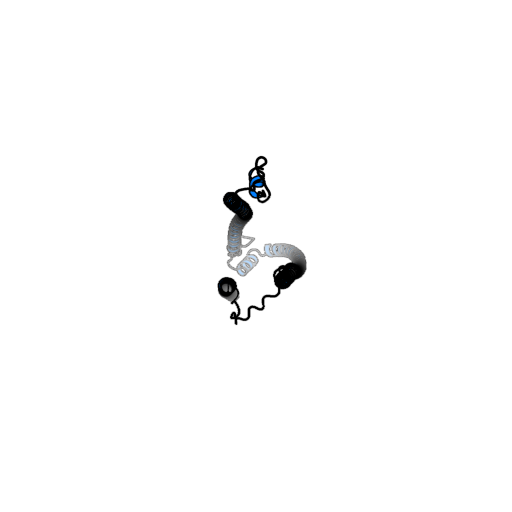80 LYS A O 1
ATOM 1473 N N . GLU A 1 181 ? 15.209 15.869 -4.596 1.00 92.94 181 GLU A N 1
ATOM 1474 C CA . GLU A 1 181 ? 13.940 15.150 -4.430 1.00 92.94 181 GLU A CA 1
ATOM 1475 C C . GLU A 1 181 ? 14.092 13.951 -3.491 1.00 92.94 181 GLU A C 1
ATOM 1477 O O . GLU A 1 181 ? 13.238 13.753 -2.630 1.00 92.94 181 GLU A O 1
ATOM 1482 N N . TYR A 1 182 ? 15.199 13.212 -3.601 1.00 92.19 182 TYR A N 1
ATOM 1483 C CA . TYR A 1 182 ? 15.518 12.104 -2.704 1.00 92.19 182 TYR A CA 1
ATOM 1484 C C . TYR A 1 182 ? 15.682 12.564 -1.250 1.00 92.19 182 TYR A C 1
ATOM 1486 O O . TYR A 1 182 ? 15.041 12.009 -0.360 1.00 92.19 182 TYR A O 1
ATOM 1494 N N . GLU A 1 183 ? 16.469 13.616 -0.999 1.00 94.50 183 GLU A N 1
ATOM 1495 C CA . GLU A 1 183 ? 16.629 14.166 0.355 1.00 94.50 183 GLU A CA 1
ATOM 1496 C C . GLU A 1 183 ? 15.299 14.692 0.914 1.00 94.50 183 GLU A C 1
ATOM 1498 O O . GLU A 1 183 ? 14.962 14.415 2.060 1.00 94.50 183 GLU A O 1
ATOM 1503 N N . MET A 1 184 ? 14.487 15.376 0.098 1.00 94.56 184 MET A N 1
ATOM 1504 C CA . MET A 1 184 ? 13.155 15.833 0.514 1.00 94.56 184 MET A CA 1
ATOM 1505 C C . MET A 1 184 ? 12.212 14.665 0.846 1.00 94.56 184 MET A C 1
ATOM 1507 O O . MET A 1 184 ? 11.389 14.769 1.757 1.00 94.56 184 MET A O 1
ATOM 1511 N N . GLN A 1 185 ? 12.286 13.566 0.096 1.00 90.88 185 GLN A N 1
ATOM 1512 C CA . GLN A 1 185 ? 11.490 12.373 0.365 1.00 90.88 185 GLN A CA 1
ATOM 1513 C C . GLN A 1 185 ? 11.923 11.721 1.681 1.00 90.88 185 GLN A C 1
ATOM 1515 O O . GLN A 1 185 ? 11.081 11.437 2.531 1.00 90.88 185 GLN A O 1
ATOM 1520 N N . LYS A 1 186 ? 13.233 11.591 1.892 1.00 94.75 186 LYS A N 1
ATOM 1521 C CA . LYS A 1 186 ? 13.810 11.077 3.133 1.00 94.75 186 LYS A CA 1
ATOM 1522 C C . LYS A 1 186 ? 13.395 11.909 4.350 1.00 94.75 186 LYS A C 1
ATOM 1524 O O . LYS A 1 186 ? 12.968 11.344 5.351 1.00 94.75 186 LYS A O 1
ATOM 1529 N N . THR A 1 187 ? 13.434 13.242 4.265 1.00 94.19 187 THR A N 1
ATOM 1530 C CA . THR A 1 187 ? 12.994 14.097 5.383 1.00 94.19 187 THR A CA 1
ATOM 1531 C C . THR A 1 187 ? 11.509 13.925 5.693 1.00 94.19 187 THR A C 1
ATOM 1533 O O . THR A 1 187 ? 11.135 13.889 6.860 1.00 94.19 187 THR A O 1
ATOM 1536 N N . LYS A 1 188 ? 10.654 13.761 4.672 1.00 94.62 188 LYS A N 1
ATOM 1537 C CA . LYS A 1 188 ? 9.218 13.500 4.879 1.00 94.62 188 LYS A CA 1
ATOM 1538 C C . LYS A 1 188 ? 8.968 12.151 5.549 1.00 94.62 188 LYS A C 1
ATOM 1540 O O . LYS A 1 188 ? 8.090 12.048 6.400 1.00 94.62 188 LYS A O 1
ATOM 1545 N N . GLU A 1 189 ? 9.725 11.123 5.173 1.00 88.81 189 GLU A N 1
ATOM 1546 C CA . GLU A 1 189 ? 9.650 9.799 5.799 1.00 88.81 189 GLU A CA 1
ATOM 1547 C C . GLU A 1 189 ? 10.087 9.849 7.269 1.00 88.81 189 GLU A C 1
ATOM 1549 O O . GLU A 1 189 ? 9.400 9.307 8.135 1.00 88.81 189 GLU A O 1
ATOM 1554 N N . GLU A 1 190 ? 11.172 10.566 7.574 1.00 94.19 190 GLU A N 1
ATOM 1555 C CA . GLU A 1 190 ? 11.626 10.793 8.951 1.00 94.19 190 GLU A CA 1
ATOM 1556 C C . GLU A 1 190 ? 10.602 11.586 9.783 1.00 94.19 190 GLU A C 1
ATOM 1558 O O . GLU A 1 190 ? 10.376 11.275 10.954 1.00 94.19 190 GLU A O 1
ATOM 1563 N N . GLU A 1 191 ? 9.961 12.603 9.200 1.00 96.31 191 GLU A N 1
ATOM 1564 C CA . GLU A 1 191 ? 8.883 13.358 9.849 1.00 96.31 191 GLU A CA 1
ATOM 1565 C C . GLU A 1 191 ? 7.657 12.484 10.123 1.00 96.31 191 GLU A C 1
ATOM 1567 O O . GLU A 1 191 ? 7.116 12.518 11.230 1.00 96.31 191 GLU A O 1
ATOM 1572 N N . PHE A 1 192 ? 7.245 11.660 9.156 1.00 93.44 192 PHE A N 1
ATOM 1573 C CA . PHE A 1 192 ? 6.135 10.726 9.330 1.00 93.44 192 PHE A CA 1
ATOM 1574 C C . PHE A 1 192 ? 6.414 9.723 10.454 1.00 93.44 192 PHE A C 1
ATOM 1576 O O . PHE A 1 192 ? 5.547 9.492 11.296 1.00 93.44 192 PHE A O 1
ATOM 1583 N N . LEU A 1 193 ? 7.633 9.180 10.518 1.00 95.25 193 LEU A N 1
ATOM 1584 C CA . LEU A 1 193 ? 8.027 8.249 11.573 1.00 95.25 193 LEU A CA 1
ATOM 1585 C C . LEU A 1 193 ? 7.953 8.905 12.961 1.00 95.25 193 LEU A C 1
ATOM 1587 O O . LEU A 1 193 ? 7.389 8.326 13.884 1.00 95.25 193 LEU A O 1
ATOM 1591 N N . LYS A 1 194 ? 8.424 10.152 13.094 1.00 97.25 194 LYS A N 1
ATOM 1592 C CA . LYS A 1 194 ? 8.316 10.920 14.348 1.00 97.25 194 LYS A CA 1
ATOM 1593 C C . LYS A 1 194 ? 6.866 11.186 14.751 1.00 97.25 194 LYS A C 1
ATOM 1595 O O . LYS A 1 194 ? 6.539 11.109 15.934 1.00 97.25 194 LYS A O 1
ATOM 1600 N N . LEU A 1 195 ? 5.997 11.520 13.793 1.00 97.00 195 LEU A N 1
ATOM 1601 C CA . LEU A 1 195 ? 4.565 11.706 14.051 1.00 97.00 195 LEU A CA 1
ATOM 1602 C C . LEU A 1 195 ? 3.915 10.404 14.526 1.00 97.00 195 LEU A C 1
ATOM 1604 O O . LEU A 1 195 ? 3.133 10.426 15.474 1.00 97.00 195 LEU A O 1
ATOM 1608 N N . PHE A 1 196 ? 4.264 9.287 13.891 1.00 91.38 196 PHE A N 1
ATOM 1609 C CA . PHE A 1 196 ? 3.769 7.965 14.253 1.00 91.38 196 PHE A CA 1
ATOM 1610 C C . PHE A 1 196 ? 4.213 7.549 15.660 1.00 91.38 196 PHE A C 1
ATOM 1612 O O . PHE A 1 196 ? 3.386 7.103 16.455 1.00 91.38 196 PHE A O 1
ATOM 1619 N N . ASP A 1 197 ? 5.489 7.744 15.997 1.00 94.56 197 ASP A N 1
ATOM 1620 C CA . ASP A 1 197 ? 6.009 7.443 17.332 1.00 94.56 197 ASP A CA 1
ATOM 1621 C C . ASP A 1 197 ? 5.339 8.305 18.406 1.00 94.56 197 ASP A C 1
ATOM 1623 O O . ASP A 1 197 ? 4.952 7.788 19.453 1.00 94.56 197 ASP A O 1
ATOM 1627 N N . ARG A 1 198 ? 5.123 9.599 18.135 1.00 97.31 198 ARG A N 1
ATOM 1628 C CA . ARG A 1 198 ? 4.404 10.477 19.065 1.00 97.31 198 ARG A CA 1
ATOM 1629 C C . ARG A 1 198 ? 2.970 10.007 19.290 1.00 97.31 198 ARG A C 1
ATOM 1631 O O . ARG A 1 198 ? 2.563 9.855 20.435 1.00 97.31 198 ARG A O 1
ATOM 1638 N N . TRP A 1 199 ? 2.234 9.723 18.217 1.00 97.81 199 TRP A N 1
ATOM 1639 C CA . TRP A 1 199 ? 0.870 9.200 18.315 1.00 97.81 199 TRP A CA 1
ATOM 1640 C C . TRP A 1 199 ? 0.815 7.890 19.113 1.00 97.81 199 TRP A C 1
ATOM 1642 O O . TRP A 1 199 ? -0.072 7.694 19.937 1.00 97.81 199 TRP A O 1
ATOM 1652 N N . LYS A 1 200 ? 1.789 6.999 18.911 1.00 96.06 200 LYS A N 1
ATOM 1653 C CA . LYS A 1 200 ? 1.881 5.732 19.641 1.00 96.06 200 LYS A CA 1
ATOM 1654 C C . LYS A 1 200 ? 2.073 5.940 21.144 1.00 96.06 200 LYS A C 1
ATOM 1656 O O . LYS A 1 200 ? 1.492 5.188 21.925 1.00 96.06 200 LYS A O 1
ATOM 1661 N N . GLU A 1 201 ? 2.894 6.903 21.555 1.00 96.00 201 GLU A N 1
ATOM 1662 C CA . GLU A 1 201 ? 3.059 7.228 22.976 1.00 96.00 201 GLU A CA 1
ATOM 1663 C C . GLU A 1 201 ? 1.813 7.916 23.549 1.00 96.00 201 GLU A C 1
ATOM 1665 O O . GLU A 1 201 ? 1.361 7.516 24.618 1.00 96.00 201 GLU A O 1
ATOM 1670 N N . GLU A 1 202 ? 1.186 8.838 22.811 1.00 95.62 202 GLU A N 1
ATOM 1671 C CA . GLU A 1 202 ? -0.094 9.456 23.204 1.00 95.62 202 GLU A CA 1
ATOM 1672 C C . GLU A 1 202 ? -1.196 8.401 23.412 1.00 95.62 202 GLU A C 1
ATOM 1674 O O . GLU A 1 202 ? -1.982 8.480 24.354 1.00 95.62 202 GLU A O 1
ATOM 1679 N N . GLU A 1 203 ? -1.258 7.381 22.555 1.00 91.94 203 GLU A N 1
ATOM 1680 C CA . GLU A 1 203 ? -2.257 6.319 22.673 1.00 91.94 203 GLU A CA 1
ATOM 1681 C C . GLU A 1 203 ? -1.986 5.396 23.869 1.00 91.94 203 GLU A C 1
ATOM 1683 O O . GLU A 1 203 ? -2.914 4.969 24.557 1.00 91.94 203 GLU A O 1
ATOM 1688 N N . LYS A 1 204 ? -0.711 5.123 24.176 1.00 92.62 204 LYS A N 1
ATOM 1689 C CA . LYS A 1 204 ? -0.341 4.412 25.408 1.00 92.62 204 LYS A CA 1
ATOM 1690 C C . LYS A 1 204 ? -0.699 5.214 26.653 1.00 92.62 204 LYS A C 1
ATOM 1692 O O . LYS A 1 204 ? -1.190 4.623 27.609 1.00 92.62 204 LYS A O 1
ATOM 1697 N N . GLU A 1 205 ? -0.449 6.520 26.651 1.00 97.12 205 GLU A N 1
ATOM 1698 C CA . GLU A 1 205 ? -0.773 7.408 27.770 1.00 97.12 205 GLU A CA 1
ATOM 1699 C C . GLU A 1 205 ? -2.282 7.418 28.031 1.00 97.12 205 GLU A C 1
ATOM 1701 O O . GLU A 1 205 ? -2.701 7.144 29.151 1.00 97.12 205 GLU A O 1
ATOM 1706 N N . LYS A 1 206 ? -3.109 7.558 26.985 1.00 96.75 206 LYS A N 1
ATOM 1707 C CA . LYS A 1 206 ? -4.573 7.433 27.110 1.00 96.75 206 LYS A CA 1
ATOM 1708 C C . LYS A 1 206 ? -5.004 6.100 27.715 1.00 96.75 206 LYS A C 1
ATOM 1710 O O . LYS A 1 206 ? -5.889 6.073 28.562 1.00 96.75 206 LYS A O 1
ATOM 1715 N N . LEU A 1 207 ? -4.404 4.986 27.290 1.00 91.31 207 LEU A N 1
ATOM 1716 C CA . LEU A 1 207 ? -4.724 3.670 27.853 1.00 91.31 207 LEU A CA 1
ATOM 1717 C C . LEU A 1 207 ? -4.359 3.576 29.339 1.00 91.31 207 LEU A C 1
ATOM 1719 O O . LEU A 1 207 ? -5.102 2.972 30.113 1.00 91.31 207 LEU A O 1
ATOM 1723 N N . VAL A 1 208 ? -3.225 4.156 29.738 1.00 95.12 208 VAL A N 1
ATOM 1724 C CA . VAL A 1 208 ? -2.816 4.230 31.146 1.00 95.12 208 VAL A CA 1
ATOM 1725 C C . VAL A 1 208 ? -3.799 5.088 31.943 1.00 95.12 208 VAL A C 1
ATOM 1727 O O . VAL A 1 208 ? -4.247 4.645 32.998 1.00 95.12 208 VAL A O 1
ATOM 1730 N N . ASP A 1 209 ? -4.199 6.244 31.416 1.00 95.81 209 ASP A N 1
ATOM 1731 C CA . ASP A 1 209 ? -5.173 7.135 32.050 1.00 95.81 209 ASP A CA 1
ATOM 1732 C C . ASP A 1 209 ? -6.537 6.461 32.236 1.00 95.81 209 ASP A C 1
ATOM 1734 O O . ASP A 1 209 ? -7.120 6.517 33.320 1.00 95.81 209 ASP A O 1
ATOM 1738 N N . GLU A 1 210 ? -7.053 5.778 31.210 1.00 95.88 210 GLU A N 1
ATOM 1739 C CA . GLU A 1 210 ? -8.304 5.018 31.319 1.00 95.88 210 GLU A CA 1
ATOM 1740 C C . GLU A 1 210 ? -8.188 3.879 32.342 1.00 95.88 210 GLU A C 1
ATOM 1742 O O . GLU A 1 210 ? -9.110 3.641 33.126 1.00 95.88 210 GLU A O 1
ATOM 1747 N N . MET A 1 211 ? -7.039 3.202 32.404 1.00 92.38 211 MET A N 1
ATOM 1748 C CA . MET A 1 211 ? -6.808 2.153 33.395 1.00 92.38 211 MET A CA 1
ATOM 1749 C C . MET A 1 211 ? -6.729 2.706 34.825 1.00 92.38 211 MET A C 1
ATOM 1751 O O . MET A 1 211 ? -7.245 2.070 35.749 1.00 92.38 211 MET A O 1
ATOM 1755 N N . GLU A 1 212 ? -6.148 3.891 35.023 1.00 96.31 212 GLU A N 1
ATOM 1756 C CA . GLU A 1 212 ? -6.123 4.543 36.334 1.00 96.31 212 GLU A CA 1
ATOM 1757 C C . GLU A 1 212 ? -7.529 4.998 36.752 1.00 96.31 212 GLU A C 1
ATOM 1759 O O . GLU A 1 212 ? -7.924 4.733 37.885 1.00 96.31 212 GLU A O 1
ATOM 1764 N N . LYS A 1 213 ? -8.348 5.541 35.837 1.00 97.75 213 LYS A N 1
ATOM 1765 C CA . LYS A 1 213 ? -9.767 5.849 36.118 1.00 97.75 213 LYS A CA 1
ATOM 1766 C C . LYS A 1 213 ? -10.541 4.610 36.562 1.00 97.75 213 LYS A C 1
ATOM 1768 O O . LYS A 1 213 ? -11.275 4.652 37.549 1.00 97.75 213 LYS A O 1
ATOM 1773 N N . VAL A 1 214 ? -10.359 3.484 35.869 1.00 93.75 214 VAL A N 1
ATOM 1774 C CA . VAL A 1 214 ? -10.990 2.208 36.244 1.00 93.75 214 VAL A CA 1
ATOM 1775 C C . VAL A 1 214 ? -10.526 1.762 37.633 1.00 93.75 214 VAL A C 1
ATOM 1777 O O . VAL A 1 214 ? -11.344 1.368 38.466 1.00 93.75 214 VAL A O 1
ATOM 1780 N N . LYS A 1 215 ? -9.226 1.863 37.925 1.00 94.50 215 LYS A N 1
ATOM 1781 C CA . LYS A 1 215 ? -8.664 1.544 39.243 1.00 94.50 215 LYS A CA 1
ATOM 1782 C C . LYS A 1 215 ? -9.222 2.449 40.344 1.00 94.50 215 LYS A C 1
ATOM 1784 O O . LYS A 1 215 ? -9.568 1.945 41.412 1.00 94.50 215 LYS A O 1
ATOM 1789 N N . GLU A 1 216 ? -9.366 3.748 40.098 1.00 96.75 216 GLU A N 1
ATOM 1790 C CA . GLU A 1 216 ? -9.998 4.688 41.028 1.00 96.75 216 GLU A CA 1
ATOM 1791 C C . GLU A 1 216 ? -11.463 4.332 41.293 1.00 96.75 216 GLU A C 1
ATOM 1793 O O . GLU A 1 216 ? -11.881 4.291 42.455 1.00 96.75 216 GLU A O 1
ATOM 1798 N N . MET A 1 217 ? -12.225 4.006 40.242 1.00 93.88 217 MET A N 1
ATOM 1799 C CA . MET A 1 217 ? -13.608 3.541 40.373 1.00 93.88 217 MET A CA 1
ATOM 1800 C C . MET A 1 217 ? -13.693 2.285 41.250 1.00 93.88 217 MET A C 1
ATOM 1802 O O . MET A 1 217 ? -14.464 2.266 42.208 1.00 93.88 217 MET A O 1
ATOM 1806 N N . PHE A 1 218 ? -12.852 1.274 41.004 1.00 93.38 218 PHE A N 1
ATOM 1807 C CA . PHE A 1 218 ? -12.803 0.066 41.837 1.00 93.38 218 PHE A CA 1
ATOM 1808 C C . PHE A 1 218 ? -12.422 0.363 43.290 1.00 93.38 218 PHE A C 1
ATOM 1810 O O . PHE A 1 218 ? -13.036 -0.173 44.211 1.00 93.38 218 PHE A O 1
ATOM 1817 N N . MET A 1 219 ? -11.436 1.233 43.520 1.00 95.44 219 MET A N 1
ATOM 1818 C CA . MET A 1 219 ? -11.024 1.616 44.872 1.00 95.44 219 MET A CA 1
ATOM 1819 C C . MET A 1 219 ? -12.132 2.356 45.625 1.00 95.44 219 MET A C 1
ATOM 1821 O O . MET A 1 219 ? -12.257 2.197 46.842 1.00 95.44 219 MET A O 1
ATOM 1825 N N . LYS A 1 220 ? -12.945 3.158 44.930 1.00 96.00 220 LYS A N 1
ATOM 1826 C CA . LYS A 1 220 ? -14.106 3.830 45.519 1.00 96.00 220 LYS A CA 1
ATOM 1827 C C . LYS A 1 220 ? -15.192 2.827 45.911 1.00 96.00 220 LYS A C 1
ATOM 1829 O O . LYS A 1 220 ? -15.614 2.837 47.065 1.00 96.00 220 LYS A O 1
ATOM 1834 N N . GLU A 1 221 ? -15.568 1.929 45.003 1.00 94.06 221 GLU A N 1
ATOM 1835 C CA . GLU A 1 221 ? -16.542 0.859 45.271 1.00 94.06 221 GLU A CA 1
ATOM 1836 C C . GLU A 1 221 ? -16.091 -0.033 46.435 1.00 94.06 221 GLU A C 1
ATOM 1838 O O . GLU A 1 221 ? -16.866 -0.341 47.339 1.00 94.06 221 GLU A O 1
ATOM 1843 N N . PHE A 1 222 ? -14.803 -0.381 46.483 1.00 92.81 222 PHE A N 1
ATOM 1844 C CA . PHE A 1 222 ? -14.240 -1.179 47.569 1.00 92.81 222 PHE A CA 1
ATOM 1845 C C . PHE A 1 222 ? -14.334 -0.472 48.931 1.00 92.81 222 PHE A C 1
ATOM 1847 O O . PHE A 1 222 ? -14.682 -1.096 49.938 1.00 92.81 222 PHE A O 1
ATOM 1854 N N . LYS A 1 223 ? -14.064 0.840 48.981 1.00 96.06 223 LYS A N 1
ATOM 1855 C CA . LYS A 1 223 ? -14.219 1.649 50.203 1.00 96.06 223 LYS A CA 1
ATOM 1856 C C . LYS A 1 223 ? -15.679 1.736 50.641 1.00 96.06 223 LYS A C 1
ATOM 1858 O O . LYS A 1 223 ? -15.958 1.566 51.827 1.00 96.06 223 LYS A O 1
ATOM 1863 N N . GLU A 1 224 ? -16.603 1.968 49.709 1.00 95.31 224 GLU A N 1
ATOM 1864 C CA . GLU A 1 224 ? -18.038 1.989 50.009 1.00 95.31 224 GLU A CA 1
ATOM 1865 C C . GLU A 1 224 ? -18.524 0.636 50.534 1.00 95.31 224 GLU A C 1
ATOM 1867 O O . GLU A 1 224 ? -19.253 0.590 51.526 1.00 95.31 224 GLU A O 1
ATOM 1872 N N . LEU A 1 225 ? -18.083 -0.466 49.923 1.00 94.44 225 LEU A N 1
ATOM 1873 C CA . LEU A 1 225 ? -18.423 -1.814 50.366 1.00 94.44 225 LEU A CA 1
ATOM 1874 C C . LEU A 1 225 ? -17.867 -2.103 51.764 1.00 94.44 225 LEU A C 1
ATOM 1876 O O . LEU A 1 225 ? -18.597 -2.597 52.618 1.00 94.44 225 LEU A O 1
ATOM 1880 N N . THR A 1 226 ? -16.612 -1.731 52.027 1.00 93.56 226 THR A N 1
ATOM 1881 C CA . THR A 1 226 ? -15.983 -1.878 53.352 1.00 93.56 226 THR A CA 1
ATOM 1882 C C . THR A 1 226 ? -16.739 -1.077 54.414 1.00 93.56 226 THR A C 1
ATOM 1884 O O . THR A 1 226 ? -17.023 -1.592 55.494 1.00 93.56 226 THR A O 1
ATOM 1887 N N . SER A 1 227 ? -17.130 0.163 54.100 1.00 95.38 227 SER A N 1
ATOM 1888 C CA . SER A 1 227 ? -17.923 1.006 54.999 1.00 95.38 227 SER A CA 1
ATOM 1889 C C . SER A 1 227 ? -19.292 0.388 55.293 1.00 95.38 227 SER A C 1
ATOM 1891 O O . SER A 1 227 ? -19.654 0.249 56.462 1.00 95.38 227 SER A O 1
ATOM 1893 N N . LYS A 1 228 ? -20.018 -0.064 54.260 1.00 95.06 228 LYS A N 1
ATOM 1894 C CA . LYS A 1 228 ? -21.300 -0.769 54.420 1.00 95.06 228 LYS A CA 1
ATOM 1895 C C . LYS A 1 228 ? -21.144 -2.030 55.269 1.00 95.06 228 LYS A C 1
ATOM 1897 O O . LYS A 1 228 ? -21.962 -2.256 56.154 1.00 95.06 228 LYS A O 1
ATOM 1902 N N . ASN A 1 229 ? -20.084 -2.808 55.050 1.00 93.38 229 ASN A N 1
ATOM 1903 C CA . ASN A 1 229 ? -19.827 -4.023 55.818 1.00 93.38 229 ASN A CA 1
ATOM 1904 C C . ASN A 1 229 ? -19.575 -3.708 57.301 1.00 93.38 229 ASN A C 1
ATOM 1906 O O . ASN A 1 229 ? -20.214 -4.290 58.169 1.00 93.38 229 ASN A O 1
ATOM 1910 N N . SER A 1 230 ? -18.748 -2.699 57.596 1.00 94.19 230 SER A N 1
ATOM 1911 C CA . SER A 1 230 ? -18.498 -2.262 58.978 1.00 94.19 230 SER A CA 1
ATOM 1912 C C . SER A 1 230 ? -19.757 -1.725 59.679 1.00 94.19 230 SER A C 1
ATOM 1914 O O . SER A 1 230 ? -19.965 -1.965 60.867 1.00 94.19 230 SER A O 1
ATOM 1916 N N . ALA A 1 231 ? -20.640 -1.038 58.944 1.00 93.88 231 ALA A N 1
ATOM 1917 C CA . ALA A 1 231 ? -21.921 -0.573 59.469 1.00 93.88 231 ALA A CA 1
ATOM 1918 C C . ALA A 1 231 ? -22.865 -1.744 59.787 1.00 93.88 231 ALA A C 1
ATOM 1920 O O . ALA A 1 231 ? -23.522 -1.734 60.829 1.00 93.88 231 ALA A O 1
ATOM 1921 N N . LEU A 1 232 ? -22.905 -2.764 58.924 1.00 91.94 232 LEU A N 1
ATOM 1922 C CA . LEU A 1 232 ? -23.673 -3.987 59.164 1.00 91.94 232 LEU A CA 1
ATOM 1923 C C . LEU A 1 232 ? -23.132 -4.761 60.373 1.00 91.94 232 LEU A C 1
ATOM 1925 O O . LEU A 1 232 ? -23.916 -5.177 61.221 1.00 91.94 232 LEU A O 1
ATOM 1929 N N . GLU A 1 233 ? -21.812 -4.898 60.509 1.00 91.69 233 GLU A N 1
ATOM 1930 C CA . GLU A 1 233 ? -21.176 -5.515 61.684 1.00 91.69 233 GLU A CA 1
ATOM 1931 C C . GLU A 1 233 ? -21.517 -4.771 62.985 1.00 91.69 233 GLU A C 1
ATOM 1933 O O . GLU A 1 233 ? -21.805 -5.395 64.015 1.00 91.69 233 GLU A O 1
ATOM 1938 N N . TYR A 1 234 ? -21.543 -3.435 62.946 1.00 93.69 234 TYR A N 1
ATOM 1939 C CA . TYR A 1 234 ? -21.955 -2.617 64.085 1.00 93.69 234 TYR A CA 1
ATOM 1940 C C . TYR A 1 234 ? -23.431 -2.833 64.444 1.00 93.69 234 TYR A C 1
ATOM 1942 O O . TYR A 1 234 ? -23.744 -3.072 65.610 1.00 93.69 234 TYR A O 1
ATOM 1950 N N . GLN A 1 235 ? -24.332 -2.811 63.456 1.00 92.50 235 GLN A N 1
ATOM 1951 C CA . GLN A 1 235 ? -25.760 -3.069 63.673 1.00 92.50 235 GLN A CA 1
ATOM 1952 C C . GLN A 1 235 ? -26.005 -4.469 64.244 1.00 92.50 235 GLN A C 1
ATOM 1954 O O . GLN A 1 235 ? -26.767 -4.617 65.197 1.00 92.50 235 GLN A O 1
ATOM 1959 N N . LEU A 1 236 ? -25.320 -5.491 63.722 1.00 88.06 236 LEU A N 1
ATOM 1960 C CA . LEU A 1 236 ? -25.377 -6.850 64.266 1.00 88.06 236 LEU A CA 1
ATOM 1961 C C . LEU A 1 236 ? -24.928 -6.886 65.732 1.00 88.06 236 LEU A C 1
ATOM 1963 O O . LEU A 1 236 ? -25.581 -7.517 66.565 1.00 88.06 236 LEU A O 1
ATOM 1967 N N . SER A 1 237 ? -23.865 -6.153 66.068 1.00 88.25 237 SER A N 1
ATOM 1968 C CA . SER A 1 237 ? -23.366 -6.042 67.442 1.00 88.25 237 SER A CA 1
ATOM 1969 C C . SER A 1 237 ? -24.352 -5.329 68.379 1.00 88.25 237 SER A C 1
ATOM 1971 O O . SER A 1 237 ? -24.498 -5.729 69.536 1.00 88.25 237 SER A O 1
ATOM 1973 N N . GLU A 1 238 ? -25.043 -4.281 67.920 1.00 88.56 238 GLU A N 1
ATOM 1974 C CA . GLU A 1 238 ? -26.099 -3.613 68.696 1.00 88.56 238 GLU A CA 1
ATOM 1975 C C . GLU A 1 238 ? -27.329 -4.497 68.898 1.00 88.56 238 GLU A C 1
ATOM 1977 O O . GLU A 1 238 ? -27.863 -4.561 70.009 1.00 88.56 238 GLU A O 1
ATOM 1982 N N . ILE A 1 239 ? -27.758 -5.222 67.861 1.00 82.69 239 ILE A N 1
ATOM 1983 C CA . ILE A 1 239 ? -28.849 -6.197 67.970 1.00 82.69 239 ILE A CA 1
ATOM 1984 C C . ILE A 1 239 ? -28.481 -7.254 69.011 1.00 82.69 239 ILE A C 1
ATOM 1986 O O . ILE A 1 239 ? -29.272 -7.535 69.905 1.00 82.69 239 ILE A O 1
ATOM 1990 N N . GLN A 1 240 ? -27.256 -7.780 68.979 1.00 79.00 240 GLN A N 1
ATOM 1991 C CA . GLN A 1 240 ? -26.797 -8.759 69.962 1.00 79.00 240 GLN A CA 1
ATOM 1992 C C . GLN A 1 240 ? -26.797 -8.196 71.396 1.00 79.00 240 GLN A C 1
ATOM 1994 O O . GLN A 1 240 ? -27.265 -8.864 72.318 1.00 79.00 240 GLN A O 1
ATOM 1999 N N . LYS A 1 241 ? -26.330 -6.956 71.601 1.00 81.69 241 LYS A N 1
ATOM 2000 C CA . LYS A 1 241 ? -26.325 -6.297 72.922 1.00 81.69 241 LYS A CA 1
ATOM 2001 C C . LYS A 1 241 ? -27.728 -5.998 73.443 1.00 81.69 241 LYS A C 1
ATOM 2003 O O . LYS A 1 241 ? -27.999 -6.248 74.615 1.00 81.69 241 LYS A O 1
ATOM 2008 N N . SER A 1 242 ? -28.610 -5.481 72.593 1.00 72.69 242 SER A N 1
ATOM 2009 C CA . SER A 1 242 ? -29.997 -5.186 72.964 1.00 72.69 242 SER A CA 1
ATOM 2010 C C . SER A 1 242 ? -30.768 -6.464 73.301 1.00 72.69 242 SER A C 1
ATOM 2012 O O . SER A 1 242 ? -31.473 -6.488 74.308 1.00 72.69 242 SER A O 1
ATOM 2014 N N . ASN A 1 243 ? -30.535 -7.565 72.578 1.00 63.31 243 ASN A N 1
ATOM 2015 C CA . ASN A 1 243 ? -31.105 -8.875 72.912 1.00 63.31 243 ASN A CA 1
ATOM 2016 C C . ASN A 1 243 ? -30.644 -9.387 74.292 1.00 63.31 243 ASN A C 1
ATOM 2018 O O . ASN A 1 243 ? -31.422 -9.998 75.017 1.00 63.31 243 ASN A O 1
ATOM 2022 N N . MET A 1 244 ? -29.405 -9.090 74.706 1.00 60.53 244 MET A N 1
ATOM 2023 C CA . MET A 1 244 ? -28.908 -9.414 76.054 1.00 60.53 244 MET A CA 1
ATOM 2024 C C . MET A 1 244 ? -29.469 -8.503 77.164 1.00 60.53 244 MET A C 1
ATOM 2026 O O . MET A 1 244 ? -29.363 -8.841 78.345 1.00 60.53 244 MET A O 1
ATOM 2030 N N . GLN A 1 245 ? -30.028 -7.338 76.820 1.00 55.16 245 GLN A N 1
ATOM 2031 C CA . GLN A 1 245 ? -30.471 -6.309 77.771 1.00 55.16 245 GLN A CA 1
ATOM 2032 C C . GLN A 1 245 ? -31.987 -6.294 78.019 1.00 55.16 245 GLN A C 1
ATOM 2034 O O . GLN A 1 245 ? -32.425 -5.677 78.993 1.00 55.16 245 GLN A O 1
ATOM 2039 N N . ILE A 1 246 ? -32.792 -7.000 77.216 1.00 50.09 246 ILE A N 1
ATOM 2040 C CA . ILE A 1 246 ? -34.221 -7.212 77.494 1.00 50.09 246 ILE A CA 1
ATOM 2041 C C . ILE A 1 246 ? -34.351 -8.186 78.679 1.00 50.09 246 ILE A C 1
ATOM 2043 O O . ILE A 1 246 ? -34.501 -9.393 78.520 1.00 50.09 246 ILE A O 1
ATOM 2047 N N . LYS A 1 247 ? -34.292 -7.660 79.907 1.00 52.66 247 LYS A N 1
ATOM 2048 C CA . LYS A 1 247 ? -34.791 -8.357 81.100 1.00 52.66 247 LYS A CA 1
ATOM 2049 C C . LYS A 1 247 ? -36.279 -8.059 81.250 1.00 52.66 247 LYS A C 1
ATOM 2051 O O . LYS A 1 247 ? -36.664 -6.909 81.443 1.00 52.66 247 LYS A O 1
ATOM 2056 N N . SER A 1 248 ? -37.109 -9.096 81.154 1.00 47.84 248 SER A N 1
ATOM 2057 C CA . SER A 1 248 ? -38.545 -9.000 81.440 1.00 47.84 248 SER A CA 1
ATOM 2058 C C . SER A 1 248 ? -38.795 -8.750 82.939 1.00 47.84 248 SER A C 1
ATOM 2060 O O . SER A 1 248 ? -37.952 -9.066 83.775 1.00 47.84 248 SER A O 1
ATOM 2062 N N . ASN A 1 249 ? -39.976 -8.230 83.291 1.00 44.50 249 ASN A N 1
ATOM 2063 C CA . ASN A 1 249 ? -40.406 -7.973 84.678 1.00 44.50 249 ASN A CA 1
ATOM 2064 C C . ASN A 1 249 ? -40.715 -9.242 85.507 1.00 44.50 249 ASN A C 1
ATOM 2066 O O . ASN A 1 249 ? -41.258 -9.151 86.606 1.00 44.50 249 ASN A O 1
ATOM 2070 N N . ILE A 1 250 ? -40.362 -10.425 85.011 1.00 40.06 250 ILE A N 1
ATOM 2071 C CA . ILE A 1 250 ? -40.262 -11.661 85.790 1.00 40.06 250 ILE A CA 1
ATOM 2072 C C . ILE A 1 250 ? -38.773 -11.865 86.062 1.00 40.06 250 ILE A C 1
ATOM 2074 O O . ILE A 1 250 ? -37.980 -11.892 85.126 1.00 40.06 250 ILE A O 1
ATOM 2078 N N . GLY A 1 251 ? -38.399 -11.901 87.345 1.00 41.16 251 GLY A N 1
ATOM 2079 C CA . GLY A 1 251 ? -37.019 -11.790 87.825 1.00 41.16 251 GLY A CA 1
ATOM 2080 C C . GLY A 1 251 ? -35.999 -12.751 87.198 1.00 41.16 251 GLY A C 1
ATOM 2081 O O . GLY A 1 251 ? -36.331 -13.653 86.441 1.00 41.16 251 GLY A O 1
ATOM 2082 N N . THR A 1 252 ? -34.725 -12.544 87.550 1.00 47.06 252 THR A N 1
ATOM 2083 C CA . THR A 1 252 ? -33.570 -13.299 87.035 1.00 47.06 252 THR A CA 1
ATOM 2084 C C . THR A 1 252 ? -33.730 -14.808 87.266 1.00 47.06 252 THR A C 1
ATOM 2086 O O . THR A 1 252 ? -33.336 -15.327 88.311 1.00 47.06 252 THR A O 1
ATOM 2089 N N . LEU A 1 253 ? -34.287 -15.515 86.284 1.00 37.84 253 LEU A N 1
ATOM 2090 C CA . LEU A 1 253 ? -34.232 -16.966 86.208 1.00 37.84 253 LEU A CA 1
ATOM 2091 C C . LEU A 1 253 ? -32.781 -17.347 85.916 1.00 37.84 253 LEU A C 1
ATOM 2093 O O . LEU A 1 253 ? -32.267 -17.182 84.813 1.00 37.84 253 LEU A O 1
ATOM 2097 N N . LYS A 1 254 ? -32.090 -17.800 86.964 1.00 50.75 254 LYS A N 1
ATOM 2098 C CA . LYS A 1 254 ? -30.965 -18.713 86.796 1.00 50.75 254 LYS A CA 1
ATOM 2099 C C . LYS A 1 254 ? -31.559 -20.020 86.286 1.00 50.75 254 LYS A C 1
ATOM 2101 O O . LYS A 1 254 ? -32.001 -20.834 87.095 1.00 50.75 254 LYS A O 1
ATOM 2106 N N . ASP A 1 255 ? -31.529 -20.223 84.978 1.00 40.81 255 ASP A N 1
ATOM 2107 C CA . ASP A 1 255 ? -31.685 -21.559 84.419 1.00 40.81 255 ASP A CA 1
ATOM 2108 C C . ASP A 1 255 ? -30.394 -22.325 84.703 1.00 40.81 255 ASP A C 1
ATOM 2110 O O . ASP A 1 255 ? -29.427 -22.334 83.945 1.00 40.81 255 ASP A O 1
ATOM 2114 N N . ALA A 1 256 ? -30.362 -22.920 85.894 1.00 42.34 256 ALA A N 1
ATOM 2115 C CA . ALA A 1 256 ? -29.452 -23.992 86.239 1.00 42.34 256 ALA A CA 1
ATOM 2116 C C . ALA A 1 256 ? -29.914 -25.258 85.509 1.00 42.34 256 ALA A C 1
ATOM 2118 O O . ALA A 1 256 ? -30.500 -26.164 86.088 1.00 42.34 256 ALA A O 1
ATOM 2119 N N . HIS A 1 257 ? -29.644 -25.294 84.216 1.00 40.25 257 HIS A N 1
ATOM 2120 C CA . HIS A 1 257 ? -29.343 -26.516 83.503 1.00 40.25 257 HIS A CA 1
ATOM 2121 C C . HIS A 1 257 ? -28.287 -26.147 82.475 1.00 40.25 257 HIS A C 1
ATOM 2123 O O . HIS A 1 257 ? -28.393 -25.113 81.822 1.00 40.25 257 HIS A O 1
ATOM 2129 N N . GLU A 1 258 ? -27.256 -26.979 82.361 1.00 46.00 258 GLU A N 1
ATOM 2130 C CA . GLU A 1 258 ? -26.338 -26.987 81.228 1.00 46.00 258 GLU A CA 1
ATOM 2131 C C . GLU A 1 258 ? -27.144 -27.174 79.932 1.00 46.00 258 GLU A C 1
ATOM 2133 O O . GLU A 1 258 ? -27.244 -28.268 79.377 1.00 46.00 258 GLU A O 1
ATOM 2138 N N . PHE A 1 259 ? -27.751 -26.102 79.433 1.00 33.50 259 PHE A N 1
ATOM 2139 C CA . PHE A 1 259 ? -28.089 -26.000 78.034 1.00 33.50 259 PHE A CA 1
ATOM 2140 C C . PHE A 1 259 ? -26.755 -25.794 77.338 1.00 33.50 259 PHE A C 1
ATOM 2142 O O . PHE A 1 259 ? -26.189 -24.702 77.320 1.00 33.50 259 PHE A O 1
ATOM 2149 N N . LYS A 1 260 ? -26.218 -26.920 76.854 1.00 37.66 260 LYS A N 1
ATOM 2150 C CA . LYS A 1 260 ? -25.269 -26.983 75.744 1.00 37.66 260 LYS A CA 1
ATOM 2151 C C . LYS A 1 260 ? -25.515 -25.777 74.853 1.00 37.66 260 LYS A C 1
ATOM 2153 O O . LYS A 1 260 ? -26.670 -25.590 74.474 1.00 37.66 260 LYS A O 1
ATOM 2158 N N . GLU A 1 261 ? -24.458 -25.013 74.567 1.00 36.12 261 GLU A N 1
ATOM 2159 C CA . GLU A 1 261 ? -24.430 -23.988 73.521 1.00 36.12 261 GLU A CA 1
ATOM 2160 C C . GLU A 1 261 ? -25.496 -24.320 72.480 1.00 36.12 261 GLU A C 1
ATOM 2162 O O . GLU A 1 261 ? -25.373 -25.332 71.776 1.00 36.12 261 GLU A O 1
ATOM 2167 N N . GLU A 1 262 ? -26.590 -23.553 72.442 1.00 38.56 262 GLU A N 1
ATOM 2168 C CA . GLU A 1 262 ? -27.491 -23.633 71.307 1.00 38.56 262 GLU A CA 1
ATOM 2169 C C . GLU A 1 262 ? -26.652 -23.180 70.122 1.00 38.56 262 GLU A C 1
ATOM 2171 O O . GLU A 1 262 ? -26.441 -21.995 69.866 1.00 38.56 262 GLU A O 1
ATOM 2176 N N . ARG A 1 263 ? -26.089 -24.189 69.452 1.00 46.66 263 ARG A N 1
ATOM 2177 C CA . ARG A 1 263 ? -25.597 -24.150 68.088 1.00 46.66 263 ARG A CA 1
ATOM 2178 C C . ARG A 1 263 ? -26.494 -23.163 67.343 1.00 46.66 263 ARG A C 1
ATOM 2180 O O . ARG A 1 263 ? -27.711 -23.366 67.391 1.00 46.66 263 ARG A O 1
ATOM 2187 N N . PRO A 1 264 ? -25.933 -22.131 66.688 1.00 47.19 264 PRO A N 1
ATOM 2188 C CA . PRO A 1 264 ? -26.731 -21.125 66.004 1.00 47.19 264 PRO A CA 1
ATOM 2189 C C . PRO A 1 264 ? -27.799 -21.839 65.181 1.00 47.19 264 PRO A C 1
ATOM 2191 O O . PRO A 1 264 ? -27.447 -22.734 64.419 1.00 47.19 264 PRO A O 1
ATOM 2194 N N . GLN A 1 265 ? -29.078 -21.502 65.357 1.00 47.88 265 GLN A N 1
ATOM 2195 C CA . GLN A 1 265 ? -30.217 -22.213 64.755 1.00 47.88 265 GLN A CA 1
ATOM 2196 C C . GLN A 1 265 ? -30.283 -22.153 63.214 1.00 47.88 265 GLN A C 1
ATOM 2198 O O . GLN A 1 265 ? -31.272 -22.572 62.632 1.00 47.88 265 GLN A O 1
ATOM 2203 N N . HIS A 1 266 ? -29.217 -21.743 62.527 1.00 51.78 266 HIS A N 1
ATOM 2204 C CA . HIS A 1 266 ? -29.002 -22.080 61.122 1.00 51.78 266 HIS A CA 1
ATOM 2205 C C . HIS A 1 266 ? -27.499 -22.271 60.835 1.00 51.78 266 HIS A C 1
ATOM 2207 O O . HIS A 1 266 ? -26.871 -21.440 60.177 1.00 51.78 266 HIS A O 1
ATOM 2213 N N . PRO A 1 267 ? -26.881 -23.391 61.269 1.00 55.28 267 PRO A N 1
ATOM 2214 C CA . PRO A 1 267 ? -25.550 -23.766 60.785 1.00 55.28 267 PRO A CA 1
ATOM 2215 C C . PRO A 1 267 ? -25.606 -23.987 59.267 1.00 55.28 267 PRO A C 1
ATOM 2217 O O . PRO A 1 267 ? -24.652 -23.703 58.551 1.00 55.28 267 PRO A O 1
ATOM 2220 N N . GLN A 1 268 ? -26.778 -24.421 58.790 1.00 61.41 268 GLN A N 1
ATOM 2221 C CA . GLN A 1 268 ? -27.107 -24.620 57.391 1.00 61.41 268 GLN A CA 1
ATOM 2222 C C . GLN A 1 268 ? -26.926 -23.348 56.560 1.00 61.41 268 GLN A C 1
ATOM 2224 O O . GLN A 1 268 ? -26.381 -23.443 55.472 1.00 61.41 268 GLN A O 1
ATOM 2229 N N . ASP A 1 269 ? -27.322 -22.166 57.044 1.00 66.50 269 ASP A N 1
ATOM 2230 C CA . ASP A 1 269 ? -27.272 -20.945 56.223 1.00 66.50 269 ASP A CA 1
ATOM 2231 C C . ASP A 1 269 ? -25.850 -20.416 56.092 1.00 66.50 269 ASP A C 1
ATOM 2233 O O . ASP A 1 269 ? -25.429 -20.054 54.997 1.00 66.50 269 ASP A O 1
ATOM 2237 N N . PHE A 1 270 ? -25.073 -20.456 57.176 1.00 69.62 270 PHE A N 1
ATOM 2238 C CA . PHE A 1 270 ? -23.654 -20.108 57.126 1.00 69.62 270 PHE A CA 1
ATOM 2239 C C . PHE A 1 270 ? -22.881 -21.082 56.228 1.00 69.62 270 PHE A C 1
ATOM 2241 O O . PHE A 1 270 ? -22.038 -20.673 55.434 1.00 69.62 270 PHE A O 1
ATOM 2248 N N . GLN A 1 271 ? -23.218 -22.372 56.298 1.00 76.38 271 GLN A N 1
ATOM 2249 C CA . GLN A 1 271 ? -22.625 -23.411 55.463 1.00 76.38 271 GLN A CA 1
ATOM 2250 C C . GLN A 1 271 ? -23.071 -23.305 53.993 1.00 76.38 271 GLN A C 1
ATOM 2252 O O . GLN A 1 271 ? -22.255 -23.519 53.098 1.00 76.38 271 GLN A O 1
ATOM 2257 N N . ASN A 1 272 ? -24.313 -22.885 53.735 1.00 78.88 272 ASN A N 1
ATOM 2258 C CA . ASN A 1 272 ? -24.840 -22.598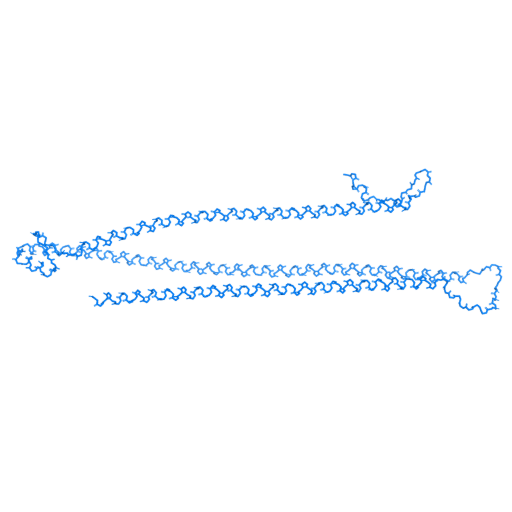 52.399 1.00 78.88 272 ASN A CA 1
ATOM 2259 C C . ASN A 1 272 ? -24.175 -21.359 51.786 1.00 78.88 272 ASN A C 1
ATOM 2261 O O . ASN A 1 272 ? -23.819 -21.389 50.613 1.00 78.88 272 ASN A O 1
ATOM 2265 N N . VAL A 1 273 ? -23.974 -20.284 52.558 1.00 79.38 273 VAL A N 1
ATOM 2266 C CA . VAL A 1 273 ? -23.272 -19.072 52.098 1.00 79.38 273 VAL A CA 1
ATOM 2267 C C . VAL A 1 273 ? -21.801 -19.374 51.816 1.00 79.38 273 VAL A C 1
ATOM 2269 O O . VAL A 1 273 ? -21.303 -18.974 50.767 1.00 79.38 273 VAL A O 1
ATOM 2272 N N . MET A 1 274 ? -21.130 -20.138 52.685 1.00 81.81 274 MET A N 1
ATOM 2273 C CA . MET A 1 274 ? -19.750 -20.579 52.453 1.00 81.81 274 MET A CA 1
ATOM 2274 C C . MET A 1 274 ? -19.644 -21.428 51.177 1.00 81.81 274 MET A C 1
ATOM 2276 O O . MET A 1 274 ? -18.811 -21.147 50.324 1.00 81.81 274 MET A O 1
ATOM 2280 N N . GLN A 1 275 ? -20.556 -22.389 50.973 1.00 86.69 275 GLN A N 1
ATOM 2281 C CA . GLN A 1 275 ? -20.629 -23.156 49.723 1.00 86.69 275 GLN A CA 1
ATOM 2282 C C . GLN A 1 275 ? -20.926 -22.277 48.504 1.00 86.69 275 GLN A C 1
ATOM 2284 O O . GLN A 1 275 ? -20.427 -22.551 47.412 1.00 86.69 275 GLN A O 1
ATOM 2289 N N . LEU A 1 276 ? -21.740 -21.228 48.655 1.00 89.38 276 LEU A N 1
ATOM 2290 C CA . LEU A 1 276 ? -22.039 -20.308 47.563 1.00 89.38 276 LEU A CA 1
ATOM 2291 C C . LEU A 1 276 ? -20.792 -19.513 47.163 1.00 89.38 276 LEU A C 1
ATOM 2293 O O . LEU A 1 276 ? -20.529 -19.386 45.965 1.00 89.38 276 LEU A O 1
ATOM 2297 N N . LEU A 1 277 ? -20.029 -19.029 48.146 1.00 85.31 277 LEU A N 1
ATOM 2298 C CA . LEU A 1 277 ? -18.761 -18.328 47.945 1.00 85.31 277 LEU A CA 1
ATOM 2299 C C . LEU A 1 277 ? -17.717 -19.249 47.312 1.00 85.31 277 LEU A C 1
ATOM 2301 O O . LEU A 1 277 ? -17.182 -18.886 46.268 1.00 85.31 277 LEU A O 1
ATOM 2305 N N . ASP A 1 278 ? -17.540 -20.469 47.822 1.00 87.50 278 ASP A N 1
ATOM 2306 C CA . ASP A 1 278 ? -16.660 -21.481 47.219 1.00 87.50 278 ASP A CA 1
ATOM 2307 C C . ASP A 1 278 ? -17.082 -21.789 45.772 1.00 87.50 278 ASP A C 1
ATOM 2309 O O . ASP A 1 278 ? -16.257 -21.902 44.861 1.00 87.50 278 ASP A O 1
ATOM 2313 N N . SER A 1 279 ? -18.393 -21.877 45.512 1.00 88.19 279 SER A N 1
ATOM 2314 C CA . SER A 1 279 ? -18.909 -22.108 44.160 1.00 88.19 279 SER A CA 1
ATOM 2315 C C . SER A 1 279 ? -18.655 -20.920 43.229 1.00 88.19 279 SER A C 1
ATOM 2317 O O . SER A 1 279 ? -18.404 -21.118 42.037 1.00 88.19 279 SER A O 1
ATOM 2319 N N . GLN A 1 280 ? -18.717 -19.686 43.740 1.00 87.31 280 GLN A N 1
ATOM 2320 C CA . GLN A 1 280 ? -18.395 -18.485 42.975 1.00 87.31 280 GLN A CA 1
ATOM 2321 C C . GLN A 1 280 ? -16.894 -18.387 42.722 1.00 87.31 280 GLN A C 1
ATOM 2323 O O . GLN A 1 280 ? -16.508 -18.137 41.583 1.00 87.31 280 GLN A O 1
ATOM 2328 N N . GLU A 1 281 ? -16.054 -18.639 43.722 1.00 88.00 281 GLU A N 1
ATOM 2329 C CA . GLU A 1 281 ? -14.598 -18.670 43.586 1.00 88.00 281 GLU A CA 1
ATOM 2330 C C . GLU A 1 281 ? -14.170 -19.720 42.560 1.00 88.00 281 GLU A C 1
ATOM 2332 O O . GLU A 1 281 ? -13.388 -19.423 41.654 1.00 88.00 281 GLU A O 1
ATOM 2337 N N . SER A 1 282 ? -14.759 -20.917 42.612 1.00 90.88 282 SER A N 1
ATOM 2338 C CA . SER A 1 282 ? -14.494 -21.977 41.640 1.00 90.88 282 SER A CA 1
ATOM 2339 C C . SER A 1 282 ? -14.927 -21.568 40.223 1.00 90.88 282 SER A C 1
ATOM 2341 O O . SER A 1 282 ? -14.170 -21.735 39.264 1.00 90.88 282 SER A O 1
ATOM 2343 N N . LYS A 1 283 ? -16.102 -20.934 40.071 1.00 93.81 283 LYS A N 1
ATOM 2344 C CA . LYS A 1 283 ? -16.583 -20.406 38.778 1.00 93.81 283 LYS A CA 1
ATOM 2345 C C . LYS A 1 283 ? -15.696 -19.291 38.227 1.00 93.81 283 LYS A C 1
ATOM 2347 O O . LYS A 1 283 ? -15.414 -19.283 37.028 1.00 93.81 283 LYS A O 1
ATOM 2352 N N . TRP A 1 284 ? -15.265 -18.353 39.067 1.00 87.06 284 TRP A N 1
ATOM 2353 C CA . TRP A 1 284 ? -14.386 -17.257 38.660 1.00 87.06 284 TRP A CA 1
ATOM 2354 C C . TRP A 1 284 ? -12.997 -17.769 38.300 1.00 87.06 284 TRP A C 1
ATOM 2356 O O . TRP A 1 284 ? -12.486 -17.421 37.238 1.00 87.06 284 TRP A O 1
ATOM 2366 N N . THR A 1 285 ? -12.440 -18.679 39.096 1.00 91.00 285 THR A N 1
ATOM 2367 C CA . THR A 1 285 ? -11.169 -19.351 38.801 1.00 91.00 285 THR A CA 1
ATOM 2368 C C . THR A 1 285 ? -11.231 -20.094 37.469 1.00 91.00 285 THR A C 1
ATOM 2370 O O . THR A 1 285 ? -10.340 -19.938 36.633 1.00 91.00 285 THR A O 1
ATOM 2373 N N . ALA A 1 286 ? -12.317 -20.830 37.215 1.00 94.31 286 ALA A N 1
ATOM 2374 C CA . ALA A 1 286 ? -12.532 -21.524 35.949 1.00 94.31 286 ALA A CA 1
ATOM 2375 C C . ALA A 1 286 ? -12.651 -20.554 34.760 1.00 94.31 286 ALA A C 1
ATOM 2377 O O . ALA A 1 286 ? -12.052 -20.791 33.711 1.00 94.31 286 ALA A O 1
ATOM 2378 N N . ARG A 1 287 ? -13.373 -19.434 34.915 1.00 93.75 287 ARG A N 1
ATOM 2379 C CA . ARG A 1 287 ? -13.477 -18.386 33.881 1.00 93.75 287 ARG A CA 1
ATOM 2380 C C . ARG A 1 287 ? -12.133 -17.736 33.577 1.00 93.75 287 ARG A C 1
ATOM 2382 O O . ARG A 1 287 ? -11.796 -17.569 32.408 1.00 93.75 287 ARG A O 1
ATOM 2389 N N . VAL A 1 288 ? -11.360 -17.400 34.607 1.00 89.62 288 VAL A N 1
ATOM 2390 C CA . VAL A 1 288 ? -10.025 -16.808 34.456 1.00 89.62 288 VAL A CA 1
ATOM 2391 C C . VAL A 1 288 ? -9.080 -17.792 33.769 1.00 89.62 288 VAL A C 1
ATOM 2393 O O . VAL A 1 288 ? -8.373 -17.411 32.837 1.00 89.62 288 VAL A O 1
ATOM 2396 N N . GLN A 1 289 ? -9.104 -19.072 34.152 1.00 92.38 289 GLN A N 1
ATOM 2397 C CA . GLN A 1 289 ? -8.323 -20.107 33.473 1.00 92.38 289 GLN A CA 1
ATOM 2398 C C . GLN A 1 289 ? -8.745 -20.286 32.011 1.00 92.38 289 GLN A C 1
ATOM 2400 O O . GLN A 1 289 ? -7.875 -20.392 31.146 1.00 92.38 289 GLN A O 1
ATOM 2405 N N . ALA A 1 290 ? -10.047 -20.283 31.712 1.00 93.94 290 ALA A N 1
ATOM 2406 C CA . ALA A 1 290 ? -10.552 -20.388 30.345 1.00 93.94 290 ALA A CA 1
ATOM 2407 C C . ALA A 1 290 ? -10.078 -19.214 29.473 1.00 93.94 290 ALA A C 1
ATOM 2409 O O . ALA A 1 290 ? -9.502 -19.448 28.410 1.00 93.94 290 ALA A O 1
ATOM 2410 N N . LEU A 1 291 ? -10.213 -17.977 29.967 1.00 91.69 291 LEU A N 1
ATOM 2411 C CA . LEU A 1 291 ? -9.698 -16.773 29.305 1.00 91.69 291 LEU A CA 1
ATOM 2412 C C . LEU A 1 291 ? -8.186 -16.852 29.075 1.00 91.69 291 LEU A C 1
ATOM 2414 O O . LEU A 1 291 ? -7.696 -16.533 27.994 1.00 91.69 291 LEU A O 1
ATOM 2418 N N . HIS A 1 292 ? -7.431 -17.325 30.067 1.00 91.06 292 HIS A N 1
ATOM 2419 C CA . HIS A 1 292 ? -5.983 -17.456 29.938 1.00 91.06 292 HIS A CA 1
ATOM 2420 C C . HIS A 1 292 ? -5.588 -18.493 28.873 1.00 91.06 292 HIS A C 1
ATOM 2422 O O . HIS A 1 292 ? -4.650 -18.276 28.104 1.00 91.06 292 HIS A O 1
ATOM 2428 N N . GLN A 1 293 ? -6.313 -19.614 28.792 1.00 94.69 293 GLN A N 1
ATOM 2429 C CA . GLN A 1 293 ? -6.101 -20.636 27.764 1.00 94.69 293 GLN A CA 1
ATOM 2430 C C . GLN A 1 293 ? -6.475 -20.135 26.366 1.00 94.69 293 GLN A C 1
ATOM 2432 O O . GLN A 1 293 ? -5.770 -20.435 25.402 1.00 94.69 293 GLN A O 1
ATOM 2437 N N . GLU A 1 294 ? -7.554 -19.366 26.245 1.00 92.75 294 GLU A N 1
ATOM 2438 C CA . GLU A 1 294 ? -7.972 -18.753 24.986 1.00 92.75 294 GLU A CA 1
ATOM 2439 C C . GLU A 1 294 ? -6.942 -17.730 24.501 1.00 92.75 294 GLU A C 1
ATOM 2441 O O . GLU A 1 294 ? -6.427 -17.860 23.392 1.00 92.75 294 GLU A O 1
ATOM 2446 N N . HIS A 1 295 ? -6.511 -16.815 25.372 1.00 92.69 295 HIS A N 1
ATOM 2447 C CA . HIS A 1 295 ? -5.453 -15.856 25.058 1.00 92.69 295 HIS A CA 1
ATOM 2448 C C . HIS A 1 295 ? -4.136 -16.548 24.666 1.00 92.69 295 HIS A C 1
ATOM 2450 O O . HIS A 1 295 ? -3.452 -16.130 23.729 1.00 92.69 295 HIS A O 1
ATOM 2456 N N . LYS A 1 296 ? -3.779 -17.655 25.332 1.00 94.75 296 LYS A N 1
ATOM 2457 C CA . LYS A 1 296 ? -2.605 -18.460 24.963 1.00 94.75 296 LYS A CA 1
ATOM 2458 C C . LYS A 1 296 ? -2.740 -19.054 23.557 1.00 94.75 296 LYS A C 1
ATOM 2460 O O . LYS A 1 296 ? -1.774 -19.012 22.796 1.00 94.75 296 LYS A O 1
ATOM 2465 N N . LYS A 1 297 ? -3.919 -19.574 23.195 1.00 96.19 297 LYS A N 1
ATOM 2466 C CA . LYS A 1 297 ? -4.206 -20.091 21.845 1.00 96.19 297 LYS A CA 1
ATOM 2467 C C . LYS A 1 297 ? -4.149 -18.984 20.792 1.00 96.19 297 LYS A C 1
ATOM 2469 O O . LYS A 1 297 ? -3.503 -19.180 19.763 1.00 96.19 297 LYS A O 1
ATOM 2474 N N . GLU A 1 298 ? -4.758 -17.831 21.065 1.00 93.81 298 GLU A N 1
ATOM 2475 C CA . GLU A 1 298 ? -4.742 -16.647 20.196 1.00 93.81 298 GLU A CA 1
ATOM 2476 C C . GLU A 1 298 ? -3.299 -16.207 19.917 1.00 93.81 298 GLU A C 1
ATOM 2478 O O . GLU A 1 298 ? -2.874 -16.106 18.765 1.00 93.81 298 GLU A O 1
ATOM 2483 N N . LYS A 1 299 ? -2.490 -16.070 20.976 1.00 95.00 299 LYS A N 1
ATOM 2484 C CA . LYS A 1 299 ? -1.068 -15.724 20.877 1.00 95.00 299 LYS A CA 1
ATOM 2485 C C . LYS A 1 299 ? -0.296 -16.720 20.011 1.00 95.00 299 LYS A C 1
ATOM 2487 O O . LYS A 1 299 ? 0.466 -16.308 19.139 1.00 95.00 299 LYS A O 1
ATOM 2492 N N . SER A 1 300 ? -0.489 -18.024 20.216 1.00 94.69 300 SER A N 1
ATOM 2493 C CA . SER A 1 300 ? 0.153 -19.055 19.389 1.00 94.69 300 SER A CA 1
ATOM 2494 C C . SER A 1 300 ? -0.280 -18.982 17.920 1.00 94.69 300 SER A C 1
ATOM 2496 O O . SER A 1 300 ? 0.553 -19.149 17.028 1.00 94.69 300 SER A O 1
ATOM 2498 N N . ARG A 1 301 ? -1.558 -18.692 17.651 1.00 96.38 301 ARG A N 1
ATOM 2499 C CA . ARG A 1 301 ? -2.091 -18.536 16.292 1.00 96.38 301 ARG A CA 1
ATOM 2500 C C . ARG A 1 301 ? -1.502 -17.311 15.589 1.00 96.38 301 ARG A C 1
ATOM 2502 O O . ARG A 1 301 ? -1.085 -17.429 14.437 1.00 96.38 301 ARG A O 1
ATOM 2509 N N . LEU A 1 302 ? -1.417 -16.173 16.277 1.00 92.81 302 LEU A N 1
ATOM 2510 C CA . LEU A 1 302 ? -0.807 -14.949 15.750 1.00 92.81 302 LEU A CA 1
ATOM 2511 C C . LEU A 1 302 ? 0.679 -15.146 15.442 1.00 92.81 302 LEU A C 1
ATOM 2513 O O . LEU A 1 302 ? 1.125 -14.798 14.351 1.00 92.81 302 LEU A O 1
ATOM 2517 N N . LEU A 1 303 ? 1.429 -15.777 16.351 1.00 94.44 303 LEU A N 1
ATOM 2518 C CA . LEU A 1 303 ? 2.839 -16.103 16.117 1.00 94.44 303 LEU A CA 1
ATOM 2519 C C . LEU A 1 303 ? 3.018 -17.000 14.885 1.00 94.44 303 LEU A C 1
ATOM 2521 O O . LEU A 1 303 ? 3.860 -16.713 14.041 1.00 94.44 303 LEU A O 1
ATOM 2525 N N . SER A 1 304 ? 2.174 -18.025 14.720 1.00 96.69 304 SER A N 1
ATOM 2526 C CA . SER A 1 304 ? 2.198 -18.871 13.519 1.00 96.69 304 SER A CA 1
ATOM 2527 C C . SER A 1 304 ? 1.911 -18.082 12.236 1.00 96.69 304 SER A C 1
ATOM 2529 O O . SER A 1 304 ? 2.521 -18.347 11.202 1.00 96.69 304 SER A O 1
ATOM 2531 N N . HIS A 1 305 ? 0.999 -17.108 12.283 1.00 95.38 305 HIS A N 1
ATOM 2532 C CA . HIS A 1 305 ? 0.687 -16.274 11.126 1.00 95.38 305 HIS A CA 1
ATOM 2533 C C . HIS A 1 305 ? 1.854 -15.348 10.754 1.00 95.38 305 HIS A C 1
ATOM 2535 O O . HIS A 1 305 ? 2.189 -15.228 9.578 1.00 95.38 305 HIS A O 1
ATOM 2541 N N . ILE A 1 306 ? 2.520 -14.763 11.754 1.00 92.81 306 ILE A N 1
ATOM 2542 C CA . ILE A 1 306 ? 3.728 -13.950 11.560 1.00 92.81 306 ILE A CA 1
ATOM 2543 C C . ILE A 1 306 ? 4.847 -14.788 10.928 1.00 92.81 306 ILE A C 1
ATOM 2545 O O . ILE A 1 306 ? 5.484 -14.333 9.981 1.00 92.81 306 ILE A O 1
ATOM 2549 N N . GLU A 1 307 ? 5.065 -16.018 11.400 1.00 95.50 307 GLU A N 1
ATOM 2550 C CA . GLU A 1 307 ? 6.068 -16.937 10.841 1.00 95.50 307 GLU A CA 1
ATOM 2551 C C . GLU A 1 307 ? 5.784 -17.258 9.361 1.00 95.50 307 GLU A C 1
ATOM 2553 O O . GLU A 1 307 ? 6.679 -17.213 8.515 1.00 95.50 307 GLU A O 1
ATOM 2558 N N . LYS A 1 308 ? 4.514 -17.519 9.022 1.00 96.31 308 LYS A N 1
ATOM 2559 C CA . LYS A 1 308 ? 4.071 -17.785 7.643 1.00 96.31 308 LYS A CA 1
ATOM 2560 C C . LYS A 1 308 ? 4.250 -16.578 6.724 1.00 96.31 308 LYS A C 1
ATOM 2562 O O . LYS A 1 308 ? 4.703 -16.728 5.596 1.00 96.31 308 LYS A O 1
ATOM 2567 N N . LEU A 1 309 ? 3.925 -15.378 7.202 1.00 94.75 309 LEU A N 1
ATOM 2568 C CA . LEU A 1 309 ? 4.135 -14.150 6.433 1.00 94.75 309 LEU A CA 1
ATOM 2569 C C . LEU A 1 309 ? 5.625 -13.884 6.197 1.00 94.75 309 LEU A C 1
ATOM 2571 O O . LEU A 1 309 ? 6.018 -13.548 5.084 1.00 94.75 309 LEU A O 1
ATOM 2575 N N . ARG A 1 310 ? 6.466 -14.083 7.220 1.00 93.81 310 ARG A N 1
ATOM 2576 C CA . ARG A 1 310 ? 7.923 -13.936 7.096 1.00 93.81 310 ARG A CA 1
ATOM 2577 C C . ARG A 1 310 ? 8.514 -14.915 6.087 1.00 93.81 310 ARG A C 1
ATOM 2579 O O . ARG A 1 310 ? 9.309 -14.503 5.252 1.00 93.81 310 ARG A O 1
ATOM 2586 N N . THR A 1 311 ? 8.119 -16.184 6.153 1.00 94.69 311 THR A N 1
ATOM 2587 C CA . THR A 1 311 ? 8.587 -17.215 5.210 1.00 94.69 311 THR A CA 1
ATOM 2588 C C . THR A 1 311 ? 8.135 -16.918 3.782 1.00 94.69 311 THR A C 1
ATOM 2590 O O . THR A 1 311 ? 8.981 -16.877 2.896 1.00 94.69 311 THR A O 1
ATOM 2593 N N . SER A 1 312 ? 6.863 -16.562 3.571 1.00 94.94 312 SER A N 1
ATOM 2594 C CA . SER A 1 312 ? 6.362 -16.130 2.256 1.00 94.94 312 SER A CA 1
ATOM 2595 C C . SER A 1 312 ? 7.143 -14.939 1.695 1.00 94.94 312 SER A C 1
ATOM 2597 O O . SER A 1 312 ? 7.529 -14.949 0.533 1.00 94.94 312 SER A O 1
ATOM 2599 N N . MET A 1 313 ? 7.419 -13.924 2.519 1.00 93.75 313 MET A N 1
ATOM 2600 C CA . MET A 1 313 ? 8.172 -12.744 2.089 1.00 93.75 313 MET A CA 1
ATOM 2601 C C . MET A 1 313 ? 9.614 -13.092 1.687 1.00 93.75 313 MET A C 1
ATOM 2603 O O . MET A 1 313 ? 10.141 -12.532 0.726 1.00 93.75 313 MET A O 1
ATOM 2607 N N . ILE A 1 314 ? 10.259 -14.012 2.412 1.00 94.25 314 ILE A N 1
ATOM 2608 C CA . ILE A 1 314 ? 11.602 -14.505 2.077 1.00 94.25 314 ILE A CA 1
ATOM 2609 C C . ILE A 1 314 ? 11.572 -15.282 0.756 1.00 94.25 314 ILE A C 1
ATOM 2611 O O . ILE A 1 314 ? 12.446 -15.075 -0.086 1.00 94.25 314 ILE A O 1
ATOM 2615 N N . ASP A 1 315 ? 10.569 -16.135 0.552 1.00 94.12 315 ASP A N 1
ATOM 2616 C CA . ASP A 1 315 ? 10.415 -16.915 -0.678 1.00 94.12 315 ASP A CA 1
ATOM 2617 C C . ASP A 1 315 ? 10.173 -16.011 -1.895 1.00 94.12 315 ASP A C 1
ATOM 2619 O O . ASP A 1 315 ? 10.836 -16.179 -2.922 1.00 94.12 315 ASP A O 1
ATOM 2623 N N . ASP A 1 316 ? 9.322 -14.990 -1.763 1.00 93.69 316 ASP A N 1
ATOM 2624 C CA . ASP A 1 316 ? 9.077 -13.990 -2.808 1.00 93.69 316 ASP A CA 1
ATOM 2625 C C . ASP A 1 316 ? 10.351 -13.202 -3.146 1.00 93.69 316 ASP A C 1
ATOM 2627 O O . ASP A 1 316 ? 10.682 -12.991 -4.319 1.00 93.69 316 ASP A O 1
ATOM 2631 N N . LEU A 1 317 ? 11.114 -12.798 -2.123 1.00 92.50 317 LEU A N 1
ATOM 2632 C CA . LEU A 1 317 ? 12.384 -12.099 -2.309 1.00 92.50 317 LEU A CA 1
ATOM 2633 C C . LEU A 1 317 ? 13.417 -12.993 -3.008 1.00 92.50 317 LEU A C 1
ATOM 2635 O O . LEU A 1 317 ? 14.122 -12.539 -3.911 1.00 92.50 317 LEU A O 1
ATOM 2639 N N . ASN A 1 318 ? 13.492 -14.269 -2.631 1.00 93.62 318 ASN A N 1
ATOM 2640 C CA . ASN A 1 318 ? 14.374 -15.245 -3.262 1.00 93.62 318 ASN A CA 1
ATOM 2641 C C . ASN A 1 318 ? 13.981 -15.503 -4.720 1.00 93.62 318 ASN A C 1
ATOM 2643 O O . ASN A 1 318 ? 14.852 -15.494 -5.591 1.00 93.62 318 ASN A O 1
ATOM 2647 N N . ALA A 1 319 ? 12.690 -15.663 -5.017 1.00 93.81 319 ALA A N 1
ATOM 2648 C CA . ALA A 1 319 ? 12.192 -15.832 -6.380 1.00 93.81 319 ALA A CA 1
ATOM 2649 C C . ALA A 1 319 ? 12.520 -14.613 -7.258 1.00 93.81 319 ALA A C 1
ATOM 2651 O O . ALA A 1 319 ? 13.010 -14.758 -8.382 1.00 93.81 319 ALA A O 1
ATOM 2652 N N . SER A 1 320 ? 12.326 -13.410 -6.714 1.00 92.31 320 SER A N 1
ATOM 2653 C CA . SER A 1 320 ? 12.682 -12.146 -7.362 1.00 92.31 320 SER A CA 1
ATOM 2654 C C . SER A 1 320 ? 14.190 -12.051 -7.630 1.00 92.31 320 SER A C 1
ATOM 2656 O O . SER A 1 320 ? 14.612 -11.764 -8.752 1.00 92.31 320 SER A O 1
ATOM 2658 N N . ASN A 1 321 ? 15.026 -12.396 -6.646 1.00 93.31 321 ASN A N 1
ATOM 2659 C CA . ASN A 1 321 ? 16.482 -12.433 -6.804 1.00 93.31 321 ASN A CA 1
ATOM 2660 C C . ASN A 1 321 ? 16.935 -13.433 -7.874 1.00 93.31 321 ASN A C 1
ATOM 2662 O O . ASN A 1 321 ? 17.790 -13.101 -8.696 1.00 93.31 321 ASN A O 1
ATOM 2666 N N . VAL A 1 322 ? 16.357 -14.638 -7.910 1.00 95.50 322 VAL A N 1
ATOM 2667 C CA . VAL A 1 322 ? 16.650 -15.641 -8.949 1.00 95.50 322 VAL A CA 1
ATOM 2668 C C . VAL A 1 322 ? 16.278 -15.109 -10.334 1.00 95.50 322 VAL A C 1
ATOM 2670 O O . VAL A 1 322 ? 17.065 -15.242 -11.274 1.00 95.50 322 VAL A O 1
ATOM 2673 N N . PHE A 1 323 ? 15.119 -14.457 -10.461 1.00 95.31 323 PHE A N 1
ATOM 2674 C CA . PHE A 1 323 ? 14.690 -13.832 -11.710 1.00 95.31 323 PHE A CA 1
ATOM 2675 C C . PHE A 1 323 ? 15.673 -12.750 -12.179 1.00 95.31 323 PHE A C 1
ATOM 2677 O O . PHE A 1 323 ? 16.126 -12.785 -13.327 1.00 95.31 323 PHE A O 1
ATOM 2684 N N . TYR A 1 324 ? 16.052 -11.819 -11.299 1.00 92.44 324 TYR A N 1
ATOM 2685 C CA . TYR A 1 324 ? 16.994 -10.754 -11.649 1.00 92.44 324 TYR A CA 1
ATOM 2686 C C . TYR A 1 324 ? 18.384 -11.293 -11.975 1.00 92.44 324 TYR A C 1
ATOM 2688 O O . TYR A 1 324 ? 18.993 -10.840 -12.942 1.00 92.44 324 TYR A O 1
ATOM 2696 N N . LYS A 1 325 ? 18.864 -12.299 -11.239 1.00 95.62 325 LYS A N 1
ATOM 2697 C CA . LYS A 1 325 ? 20.148 -12.944 -11.521 1.00 95.62 325 LYS A CA 1
ATOM 2698 C C . LYS A 1 325 ? 20.166 -13.564 -12.919 1.00 95.62 325 LYS A C 1
ATOM 2700 O O . LYS A 1 325 ? 21.063 -13.258 -13.701 1.00 95.62 325 LYS A O 1
ATOM 2705 N N . LYS A 1 326 ? 19.131 -14.332 -13.275 1.00 95.81 326 LYS A N 1
ATOM 2706 C CA . LYS A 1 326 ? 18.989 -14.900 -14.625 1.00 95.81 326 LYS A CA 1
ATOM 2707 C C . LYS A 1 326 ? 18.935 -13.807 -15.694 1.00 95.81 326 LYS A C 1
ATOM 2709 O O . LYS A 1 326 ? 19.557 -13.927 -16.745 1.00 95.81 326 LYS A O 1
ATOM 2714 N N . ARG A 1 327 ? 18.228 -12.707 -15.421 1.00 94.69 327 ARG A N 1
ATOM 2715 C CA . ARG A 1 327 ? 18.136 -11.579 -16.352 1.00 94.69 327 ARG A CA 1
ATOM 2716 C C . ARG A 1 327 ? 19.483 -10.891 -16.579 1.00 94.69 327 ARG A C 1
ATOM 2718 O O . ARG A 1 327 ? 19.770 -10.490 -17.704 1.00 94.69 327 ARG A O 1
ATOM 2725 N N . ILE A 1 328 ? 20.291 -10.751 -15.531 1.00 94.00 328 ILE A N 1
ATOM 2726 C CA . ILE A 1 328 ? 21.647 -10.199 -15.615 1.00 94.00 328 ILE A CA 1
ATOM 2727 C C . ILE A 1 328 ? 22.546 -11.127 -16.439 1.00 94.00 328 ILE A C 1
ATOM 2729 O O . ILE A 1 328 ? 23.245 -10.641 -17.325 1.00 94.00 328 ILE A O 1
ATOM 2733 N N . GLU A 1 329 ? 22.485 -12.441 -16.211 1.00 95.44 329 GLU A N 1
ATOM 2734 C CA . GLU A 1 329 ? 23.243 -13.437 -16.984 1.00 95.44 329 GLU A CA 1
ATOM 2735 C C . GLU A 1 329 ? 22.880 -13.398 -18.482 1.00 95.44 329 GLU A C 1
ATOM 2737 O O . GLU A 1 329 ? 23.770 -13.302 -19.327 1.00 95.44 329 GLU A O 1
ATOM 2742 N N . GLU A 1 330 ? 21.586 -13.357 -18.826 1.00 95.75 330 GLU A N 1
ATOM 2743 C CA . GLU A 1 330 ? 21.113 -13.224 -20.216 1.00 95.75 330 GLU A CA 1
ATOM 2744 C C . GLU A 1 330 ? 21.618 -11.942 -20.896 1.00 95.75 330 GLU A C 1
ATOM 2746 O O . GLU A 1 330 ? 21.998 -11.950 -22.070 1.00 95.75 330 GLU A O 1
ATOM 2751 N N . LEU A 1 331 ? 21.593 -10.814 -20.178 1.00 94.44 331 LEU A N 1
ATOM 2752 C CA . LEU A 1 331 ? 22.096 -9.544 -20.698 1.00 94.44 331 LEU A CA 1
ATOM 2753 C C . LEU A 1 331 ? 23.615 -9.582 -20.881 1.00 94.44 331 LEU A C 1
ATOM 2755 O O . LEU A 1 331 ? 24.101 -9.084 -21.894 1.00 94.44 331 LEU A O 1
ATOM 2759 N N . GLY A 1 332 ? 24.344 -10.206 -19.952 1.00 94.31 332 GLY A N 1
ATOM 2760 C CA . GLY A 1 332 ? 25.785 -10.423 -20.056 1.00 94.31 332 GLY A CA 1
ATOM 2761 C C . GLY A 1 332 ? 26.157 -11.243 -21.291 1.00 94.31 332 GLY A C 1
ATOM 2762 O O . GLY A 1 332 ? 27.026 -10.828 -22.055 1.00 94.31 332 GLY A O 1
ATOM 2763 N N . GLN A 1 333 ? 25.437 -12.340 -21.547 1.00 95.19 333 GLN A N 1
ATOM 2764 C CA . GLN A 1 333 ? 25.664 -13.185 -22.722 1.00 95.19 333 GLN A CA 1
ATOM 2765 C C . GLN A 1 333 ? 25.434 -12.418 -24.031 1.00 95.19 333 GLN A C 1
ATOM 2767 O O . GLN A 1 333 ? 26.288 -12.434 -24.913 1.00 95.19 333 GLN A O 1
ATOM 2772 N N . ARG A 1 334 ? 24.339 -11.654 -24.133 1.00 94.00 334 ARG A N 1
ATOM 2773 C CA . ARG A 1 334 ? 24.076 -10.804 -25.311 1.00 94.00 334 ARG A CA 1
ATOM 2774 C C . ARG A 1 334 ? 25.154 -9.750 -25.534 1.00 94.00 334 ARG A C 1
ATOM 2776 O O . ARG A 1 334 ? 25.464 -9.417 -26.674 1.00 94.00 334 ARG A O 1
ATOM 2783 N N . LEU A 1 335 ? 25.695 -9.191 -24.456 1.00 92.94 335 LEU A N 1
ATOM 2784 C CA . LEU A 1 335 ? 26.745 -8.181 -24.528 1.00 92.94 335 LEU A CA 1
ATOM 2785 C C . LEU A 1 335 ? 28.063 -8.799 -25.015 1.00 92.94 335 LEU A C 1
ATOM 2787 O O . LEU A 1 335 ? 28.776 -8.184 -25.807 1.00 92.94 335 LEU A O 1
ATOM 2791 N N . GLN A 1 336 ? 28.346 -10.037 -24.605 1.00 93.12 336 GLN A N 1
ATOM 2792 C CA . GLN A 1 336 ? 29.481 -10.817 -25.093 1.00 93.12 336 GLN A CA 1
ATOM 2793 C C . GLN A 1 336 ? 29.332 -11.171 -26.580 1.00 93.12 336 GLN A C 1
ATOM 2795 O O . GLN A 1 336 ? 30.251 -10.905 -27.349 1.00 93.12 336 GLN A O 1
ATOM 2800 N N . GLU A 1 337 ? 28.160 -11.652 -27.008 1.00 93.31 337 GLU A N 1
ATOM 2801 C CA . GLU A 1 337 ? 27.847 -11.912 -28.424 1.00 93.31 337 GLU A CA 1
ATOM 2802 C C . GLU A 1 337 ? 28.009 -10.648 -29.285 1.00 93.31 337 GLU A C 1
ATOM 2804 O O . GLU A 1 337 ? 28.605 -10.687 -30.362 1.00 93.31 337 GLU A O 1
ATOM 2809 N N . GLN A 1 338 ? 27.523 -9.495 -28.806 1.00 90.12 338 GLN A N 1
ATOM 2810 C CA . GLN A 1 338 ? 27.713 -8.219 -29.501 1.00 90.12 338 GLN A CA 1
ATOM 2811 C C . GLN A 1 338 ? 29.187 -7.815 -29.590 1.00 90.12 338 GLN A C 1
ATOM 2813 O O . GLN A 1 338 ? 29.617 -7.332 -30.637 1.00 90.12 338 GLN A O 1
ATOM 2818 N N . ASN A 1 339 ? 29.971 -8.022 -28.531 1.00 90.94 339 ASN A N 1
ATOM 2819 C CA . ASN A 1 339 ? 31.407 -7.753 -28.561 1.00 90.94 339 ASN A CA 1
ATOM 2820 C C . ASN A 1 339 ? 32.143 -8.664 -29.548 1.00 90.94 339 ASN A C 1
ATOM 2822 O O . ASN A 1 339 ? 32.990 -8.174 -30.292 1.00 90.94 339 ASN A O 1
ATOM 2826 N N . GLU A 1 340 ? 31.813 -9.956 -29.602 1.00 93.00 340 GLU A N 1
ATOM 2827 C CA . GLU A 1 340 ? 32.393 -10.877 -30.585 1.00 93.00 340 GLU A CA 1
ATOM 2828 C C . GLU A 1 340 ? 32.062 -10.444 -32.015 1.00 93.00 340 GLU A C 1
ATOM 2830 O O . GLU A 1 340 ? 32.959 -10.367 -32.856 1.00 93.00 340 GLU A O 1
ATOM 2835 N N . LEU A 1 341 ? 30.814 -10.048 -32.287 1.00 89.81 341 LEU A N 1
ATOM 2836 C CA . LEU A 1 341 ? 30.423 -9.496 -33.588 1.00 89.81 341 LEU A CA 1
ATOM 2837 C C . LEU A 1 341 ? 31.236 -8.245 -33.955 1.00 89.81 341 LEU A C 1
ATOM 2839 O O . LEU A 1 341 ? 31.718 -8.143 -35.082 1.00 89.81 341 LEU A O 1
ATOM 2843 N N . ILE A 1 342 ? 31.441 -7.323 -33.008 1.00 89.12 342 ILE A N 1
ATOM 2844 C CA . ILE A 1 342 ? 32.257 -6.116 -33.217 1.00 89.12 342 ILE A CA 1
ATOM 2845 C C . ILE A 1 342 ? 33.720 -6.478 -33.510 1.00 89.12 342 ILE A C 1
ATOM 2847 O O . ILE A 1 342 ? 34.334 -5.878 -34.392 1.00 89.12 342 ILE A O 1
ATOM 2851 N N . ILE A 1 343 ? 34.293 -7.447 -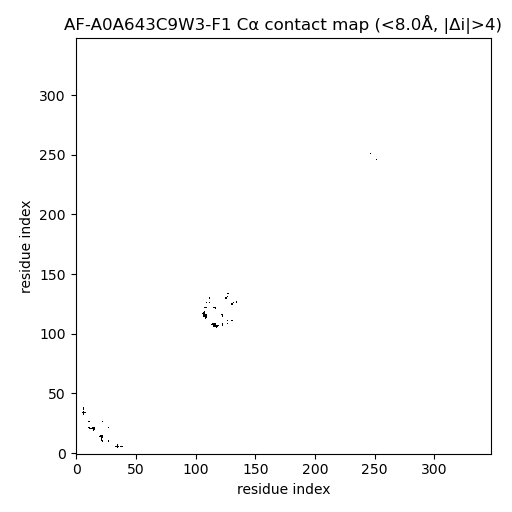32.790 1.00 90.31 343 ILE A N 1
ATOM 2852 C CA . ILE A 1 343 ? 35.669 -7.912 -33.022 1.00 90.31 343 ILE A CA 1
ATOM 2853 C C . ILE A 1 343 ? 35.790 -8.532 -34.416 1.00 90.31 343 ILE A C 1
ATOM 2855 O O . ILE A 1 343 ? 36.711 -8.189 -35.155 1.00 90.31 343 ILE A O 1
ATOM 2859 N N . THR A 1 344 ? 34.836 -9.380 -34.800 1.00 87.38 344 THR A N 1
ATOM 2860 C CA . THR A 1 344 ? 34.826 -10.050 -36.108 1.00 87.38 344 THR A CA 1
ATOM 2861 C C . THR A 1 344 ? 34.717 -9.034 -37.250 1.00 87.38 344 THR A C 1
ATOM 2863 O O . THR A 1 344 ? 35.441 -9.131 -38.236 1.00 87.38 344 THR A O 1
ATOM 2866 N N . GLN A 1 345 ? 33.882 -8.000 -37.089 1.00 75.12 345 GLN A N 1
ATOM 2867 C CA . GLN A 1 345 ? 33.760 -6.894 -38.048 1.00 75.12 345 GLN A CA 1
ATOM 2868 C C . GLN A 1 345 ? 35.006 -6.007 -38.141 1.00 75.12 345 GLN A C 1
ATOM 2870 O O . GLN A 1 345 ? 35.192 -5.354 -39.158 1.00 75.12 345 GLN A O 1
ATOM 2875 N N . ARG A 1 346 ? 35.845 -5.943 -37.099 1.00 76.88 346 ARG A N 1
ATOM 2876 C CA . ARG A 1 346 ? 37.125 -5.209 -37.138 1.00 76.88 346 ARG A CA 1
ATOM 2877 C C . ARG A 1 346 ? 38.259 -5.996 -37.796 1.00 76.88 346 ARG A C 1
ATOM 2879 O O . ARG A 1 346 ? 39.288 -5.401 -38.100 1.00 76.88 346 ARG A O 1
ATOM 2886 N N . GLN A 1 347 ? 38.120 -7.317 -37.909 1.00 74.69 347 GLN A N 1
ATOM 2887 C CA . GLN A 1 347 ? 39.120 -8.197 -38.520 1.00 74.69 347 GLN A CA 1
ATOM 2888 C C . GLN A 1 347 ? 38.892 -8.418 -40.024 1.00 74.69 347 GLN A C 1
ATOM 2890 O O . GLN A 1 347 ? 39.824 -8.842 -40.706 1.00 74.69 347 GLN A O 1
ATOM 2895 N N . GLN A 1 348 ? 37.684 -8.140 -40.525 1.00 55.97 348 GLN A N 1
ATOM 2896 C CA . GLN A 1 348 ? 37.382 -7.982 -41.955 1.00 55.97 348 GLN A CA 1
ATOM 2897 C C . GLN A 1 348 ? 37.741 -6.572 -42.421 1.00 55.97 348 GLN A C 1
ATOM 2899 O O . GLN A 1 348 ? 38.167 -6.451 -43.592 1.00 55.97 348 GLN A O 1
#

Radius of gyration: 51.42 Å; Cα contacts (8 Å, |Δi|>4): 54; chains: 1; bounding box: 102×52×159 Å

Secondary structure (DSSP, 8-state):
-HHHHHHT---TT-B-TTT-PBPPHHHHHHHHHHHHHHHHHHHHHHHHHHHHHHHHHHHHHHHHHHHHHHHHHHHHHHHHHHHHHHHHHHHHHHHHHHHHHHHTSS-EE-SSSS-EESSHHHHHHHHHHH-HHHHHHHHHHHHHHHHHHHHHHHHHHHHHHHHHHHHHHHHHHHHHHHHHHHHHHHHHHHHHHHHHHHHHHHHHHHHHHHHHHHHHHHHHHHHHHHHHHHHHHHHHHHHHHHHHH---SS------S-------S-HHHHHHHHHHHHHHHHHHHHHHHHHHHHHHHHHHHHHHHHHHHHHHHHHHHHHHHHHHHHHHHHHHHHHHHHHHHHHHHHH-

Solvent-accessible surface area (backbone atoms only — not comparable to full-atom values): 19301 Å² total; per-residue (Å²): 113,72,64,60,62,60,49,75,56,84,60,87,83,44,53,42,93,87,75,68,45,63,64,57,70,67,58,52,52,52,51,51,51,50,20,54,51,49,53,51,50,52,52,50,49,53,53,51,51,52,52,49,50,55,51,51,51,51,50,51,52,53,52,53,51,51,53,51,53,50,52,52,51,56,52,52,53,50,52,53,52,53,51,52,52,50,52,53,52,50,51,54,52,50,53,52,51,50,53,57,53,59,70,66,69,70,63,39,65,48,94,87,48,98,53,71,24,88,41,65,68,58,39,52,56,45,43,60,74,75,36,54,77,58,45,61,59,45,49,54,54,45,49,58,48,49,52,51,51,48,52,51,50,54,50,50,50,52,52,49,52,50,53,48,53,51,50,52,52,51,50,52,54,46,52,54,49,53,53,52,52,51,53,53,49,52,51,52,52,54,50,50,50,53,53,51,53,50,51,53,50,54,54,51,50,52,53,51,52,53,50,49,52,51,50,51,52,51,53,50,54,51,51,52,51,52,51,52,49,54,51,51,54,48,50,53,52,49,52,55,51,50,65,74,62,70,73,63,98,63,74,91,76,77,75,88,58,92,70,67,79,79,65,64,96,53,63,62,56,59,51,49,50,50,51,49,49,54,51,47,51,52,50,50,52,52,52,53,50,50,52,52,53,49,52,51,51,52,52,54,52,52,52,52,50,52,52,52,52,52,51,51,52,51,51,54,51,49,53,51,50,52,50,52,52,52,51,50,51,55,51,51,51,54,51,50,53,50,49,51,51,53,52,55,63,71,74,109

Foldseek 3Di:
DVLVCLLPDDQQCPADPVPRDGDDPVVNVVSPVVSVVSVVVVVVVVVVVVVVVVVVVVVVVVVVVVVVVVVVVVVVVVVVVVVVVVVVVVVVVVVVVVVVVVVVPAWDAAPVDGDTDRDPVVNVVCCCVPVVVVVVVVVVVVVVVVVVVVVVVVVVVVVVVVVVVVVVVVVVVVVVVVVVVVVVVVVVVVVVVVVVVVVVVVVVVVVVVVVVVVVVVVVVVVVVVVVVVVVVVVVVVVVVVVVVVPDDPPDDDPPPDPPDPPPPPPPVVVVVVVVVVVVVVVVVVVVVVVVVVVVVVVVVVVVVVVVVVVVVVVVVVVVVVVVVVVVVVVVVVVVVVVVVVVVVVVVD

Sequence (348 aa):
ENIMNITFCKLEDEKCPHCQSGVDPVLLKLIRLAQLTIEYLLHSQEFLTSQLHDLEERLRLSLAESEQSKKLLTKQAGEIKLLKEECKRRKKLISTQQLMIEAKASYYQCRFCDKAFMNQAFLQSHIQRRHPEDSHLAEYKTRAQTDKLQNEIDMLKGQLQLTKSQLEAAQHAHAVRFSKEYEMQKTKEEEFLKLFDRWKEEEKEKLVDEMEKVKEMFMKEFKELTSKNSALEYQLSEIQKSNMQIKSNIGTLKDAHEFKEERPQHPQDFQNVMQLLDSQESKWTARVQALHQEHKKEKSRLLSHIEKLRTSMIDDLNASNVFYKKRIEELGQRLQEQNELIITQRQQ

Organism: Balaenoptera physalus (NCBI:txid9770)

Mean predicted aligned error: 22.01 Å

InterPro domains:
  IPR013087 Zinc finger C2H2-type [PS00028] (110-131)
  IPR013087 Zinc finger C2H2-type [PS50157] (108-136)
  IPR013087 Zinc finger C2H2-type [SM00355] (108-131)
  IPR032714 Cilium assembly protein DZIP1, N-terminal [PF13815] (1-88)
  IPR051241 DZIP and RILPL [PTHR21502] (1-348)

pLDDT: mean 85.74, std 14.76, range [33.5, 98.38]